Protein AF-A0A1H3WHQ5-F1 (afdb_monomer)

InterPro domains:
  IPR052557 Cytoskeleton-associated protease/Cytokinesis protein [PTHR46333] (1-56)

Secondary structure (DSSP, 8-state):
-B-HHHHHEEEETTEEEE---GGGBS--HHHHTTT---SSGGGG--SSPPPHHHHHTT-SS-S-TT----HHHHHHHHHHS-HHHHHHHHHHHHHHT---SHHHHHHHHHHHHHHHHHHHHHHHHHHHHHHHHHHHHHHHHHHHHHHHHTTS-S---HHHHHHHHHHHHHHHHHHHHHHTTS----HHHHHHHHHHHHHHHHHHHHHHHHHHHHHHHHTS-HHHHHHHHHS-----

Mean predicted aligned error: 6.71 Å

Organism: NCBI:txid150146

Solvent-accessible surface area (backbone atoms only — not comparable to full-atom values): 12990 Å² total; per-residue (Å²): 75,74,42,66,70,74,18,42,30,51,73,56,97,88,43,79,45,82,46,79,43,67,89,33,56,75,34,55,39,72,63,45,51,70,81,52,78,59,64,36,49,69,74,45,66,39,51,40,56,60,37,52,66,44,48,77,72,68,45,68,61,30,90,53,85,86,52,74,41,63,41,68,63,48,46,59,50,50,72,73,44,52,73,38,52,42,23,45,54,45,25,55,40,22,52,74,27,44,71,83,45,71,70,49,46,51,53,33,50,52,24,50,48,47,21,50,51,45,46,19,52,58,18,43,53,46,46,55,50,47,51,53,54,44,52,51,28,48,50,53,47,49,51,51,52,51,32,53,74,55,59,47,59,76,83,70,55,75,67,54,56,52,48,56,51,48,53,32,51,54,42,45,53,47,41,56,58,48,64,74,68,31,71,65,44,54,78,90,39,46,62,57,56,54,50,50,52,52,50,51,55,54,50,49,53,52,52,49,53,54,45,51,52,49,54,57,44,70,72,39,56,77,67,53,37,50,50,60,55,70,68,64,68,84,83,128

Structure (mmCIF, N/CA/C/O backbone):
data_AF-A0A1H3WHQ5-F1
#
_entry.id   AF-A0A1H3WHQ5-F1
#
loop_
_atom_site.group_PDB
_atom_site.id
_atom_site.type_symbol
_atom_site.label_atom_id
_atom_site.label_alt_id
_atom_site.label_comp_id
_atom_site.label_asym_id
_atom_site.label_entity_id
_atom_site.label_seq_id
_atom_site.pdbx_PDB_ins_code
_atom_site.Cartn_x
_atom_site.Cartn_y
_atom_site.Cartn_z
_atom_site.occupancy
_atom_site.B_iso_or_equiv
_atom_site.auth_seq_id
_atom_site.auth_comp_id
_atom_site.auth_asym_id
_atom_site.auth_atom_id
_atom_site.pdbx_PDB_model_num
ATOM 1 N N . MET A 1 1 ? 7.990 -4.392 -34.920 1.00 84.12 1 MET A N 1
ATOM 2 C CA . MET A 1 1 ? 8.339 -3.145 -34.211 1.00 84.12 1 MET A CA 1
ATOM 3 C C . MET A 1 1 ? 7.912 -1.921 -35.004 1.00 84.12 1 MET A C 1
ATOM 5 O O . MET A 1 1 ? 7.830 -2.013 -36.227 1.00 84.12 1 MET A O 1
ATOM 9 N N . PHE A 1 2 ? 7.654 -0.806 -34.317 1.00 85.44 2 PHE A N 1
ATOM 10 C CA . PHE A 1 2 ? 7.295 0.482 -34.916 1.00 85.44 2 PHE A CA 1
ATOM 11 C C . PHE A 1 2 ? 8.074 1.613 -34.235 1.00 85.44 2 PHE A C 1
ATOM 13 O O . PHE A 1 2 ? 8.048 1.683 -33.010 1.00 85.44 2 PHE A O 1
ATOM 20 N N . ASP A 1 3 ? 8.701 2.508 -35.003 1.00 82.25 3 ASP A N 1
ATOM 21 C CA . ASP A 1 3 ? 9.162 3.814 -34.499 1.00 82.25 3 ASP A CA 1
ATOM 22 C C . ASP A 1 3 ? 8.542 4.945 -35.340 1.00 82.25 3 ASP A C 1
ATOM 24 O O . ASP A 1 3 ? 9.034 5.273 -36.427 1.00 82.25 3 ASP A O 1
ATOM 28 N N . PRO A 1 4 ? 7.422 5.534 -34.882 1.00 81.12 4 PRO A N 1
ATOM 29 C CA . PRO A 1 4 ? 6.766 6.612 -35.611 1.00 81.12 4 PRO A CA 1
ATOM 30 C C . PRO A 1 4 ? 7.528 7.939 -35.513 1.00 81.12 4 PRO A C 1
ATOM 32 O O . PRO A 1 4 ? 7.329 8.801 -36.367 1.00 81.12 4 PRO A O 1
ATOM 35 N N . THR A 1 5 ? 8.407 8.120 -34.523 1.00 81.88 5 THR A N 1
ATOM 36 C CA . THR A 1 5 ? 9.177 9.359 -34.351 1.00 81.88 5 THR A CA 1
ATOM 37 C C . THR A 1 5 ? 10.152 9.506 -35.510 1.00 81.88 5 THR A C 1
ATOM 39 O O . THR A 1 5 ? 10.095 10.492 -36.246 1.00 81.88 5 THR A O 1
ATOM 42 N N . TRP A 1 6 ? 10.959 8.472 -35.751 1.00 80.62 6 TRP A N 1
ATOM 43 C CA . TRP A 1 6 ? 11.932 8.442 -36.845 1.00 80.62 6 TRP A CA 1
ATOM 44 C C . TRP A 1 6 ? 11.280 8.201 -38.213 1.00 80.62 6 TRP A C 1
ATOM 46 O O . TRP A 1 6 ? 11.836 8.571 -39.247 1.00 80.62 6 TRP A O 1
ATOM 56 N N . GLY A 1 7 ? 10.075 7.625 -38.235 1.00 84.81 7 GLY A N 1
ATOM 57 C CA . GLY A 1 7 ? 9.266 7.476 -39.444 1.00 84.81 7 GLY A CA 1
ATOM 58 C C . GLY A 1 7 ? 8.503 8.736 -39.872 1.00 84.81 7 GLY A C 1
ATOM 59 O O . GLY A 1 7 ? 7.941 8.742 -40.964 1.00 84.81 7 GLY A O 1
ATOM 60 N N . SER A 1 8 ? 8.446 9.796 -39.056 1.00 87.19 8 SER A N 1
ATOM 61 C CA . SER A 1 8 ? 7.616 10.988 -39.331 1.00 87.19 8 SER A CA 1
ATOM 62 C C . SER A 1 8 ? 8.356 12.149 -40.008 1.00 87.19 8 SER A C 1
ATOM 64 O O . SER A 1 8 ? 7.731 12.978 -40.684 1.00 87.19 8 SER A O 1
ATOM 66 N N . GLY A 1 9 ? 9.675 12.230 -39.841 1.00 87.25 9 GLY A N 1
ATOM 67 C CA . GLY A 1 9 ? 10.489 13.347 -40.305 1.00 87.25 9 GLY A CA 1
ATOM 68 C C . GLY A 1 9 ? 11.774 13.498 -39.499 1.00 87.25 9 GLY A C 1
ATOM 69 O O . GLY A 1 9 ? 12.241 12.554 -38.872 1.00 87.25 9 GLY A O 1
ATOM 70 N N . TYR A 1 10 ? 12.354 14.696 -39.521 1.00 87.75 10 TYR A N 1
ATOM 71 C CA . TYR A 1 10 ? 13.568 15.017 -38.769 1.00 87.75 10 TYR A CA 1
ATOM 72 C C . TYR A 1 10 ? 13.571 16.479 -38.323 1.00 87.75 10 TYR A C 1
ATOM 74 O O . TYR A 1 10 ? 12.887 17.327 -38.899 1.00 87.75 10 TYR A O 1
ATOM 82 N N . VAL A 1 11 ? 14.364 16.787 -37.297 1.00 87.75 11 VAL A N 1
ATOM 83 C CA . VAL A 1 11 ? 14.627 18.164 -36.866 1.00 87.75 11 VAL A CA 1
ATOM 84 C C . VAL A 1 11 ? 15.951 18.617 -37.462 1.00 87.75 11 VAL A C 1
ATOM 86 O O . VAL A 1 11 ? 16.973 17.955 -37.300 1.00 87.75 11 VAL A O 1
ATOM 89 N N . ASN A 1 12 ? 15.942 19.762 -38.136 1.00 89.12 12 ASN A N 1
ATOM 90 C CA . ASN A 1 12 ? 17.146 20.413 -38.636 1.00 89.12 12 ASN A CA 1
ATOM 91 C C . ASN A 1 12 ? 17.169 21.856 -38.133 1.00 89.12 12 ASN A C 1
ATOM 93 O O . ASN A 1 12 ? 16.219 22.602 -38.359 1.00 89.12 12 ASN A O 1
ATOM 97 N N . LYS A 1 13 ? 18.237 22.242 -37.422 1.00 92.00 13 LYS A N 1
ATOM 98 C CA . LYS A 1 13 ? 18.387 23.580 -36.813 1.00 92.00 13 LYS A CA 1
ATOM 99 C C . LYS A 1 13 ? 17.168 24.017 -35.978 1.00 92.00 13 LYS A C 1
ATOM 101 O O . LYS A 1 13 ? 16.730 25.158 -36.057 1.00 92.00 13 LYS A O 1
ATOM 106 N N . GLY A 1 14 ? 16.599 23.091 -35.204 1.00 92.19 14 GLY A N 1
ATOM 107 C CA . GLY A 1 14 ? 15.441 23.351 -34.338 1.00 92.19 14 GLY A CA 1
ATOM 108 C C . GLY A 1 14 ? 14.084 23.401 -35.051 1.00 92.19 14 GLY A C 1
ATOM 109 O O . GLY A 1 14 ? 13.066 23.521 -34.380 1.00 92.19 14 GLY A O 1
ATOM 110 N N . VAL A 1 15 ? 14.039 23.260 -36.381 1.00 93.50 15 VAL A N 1
ATOM 111 C CA . VAL A 1 15 ? 12.788 23.219 -37.151 1.00 93.50 15 VAL A CA 1
ATOM 112 C C . VAL A 1 15 ? 12.485 21.783 -37.565 1.00 93.50 15 VAL A C 1
ATOM 114 O O . VAL A 1 15 ? 13.310 21.110 -38.189 1.00 93.50 15 VAL A O 1
ATOM 117 N N . PHE A 1 16 ? 11.288 21.306 -37.225 1.00 93.06 16 PHE A N 1
ATOM 118 C CA . PHE A 1 16 ? 10.808 20.004 -37.673 1.00 93.06 16 PHE A CA 1
ATOM 119 C C . PHE A 1 16 ? 10.407 20.052 -39.151 1.00 93.06 16 PHE A C 1
ATOM 121 O O . PHE A 1 16 ? 9.597 20.881 -39.561 1.00 93.06 16 PHE A O 1
ATOM 128 N N . THR A 1 17 ? 10.951 19.132 -39.944 1.00 92.75 17 THR A N 1
ATOM 129 C CA . THR A 1 17 ? 10.557 18.902 -41.336 1.00 92.75 17 THR A CA 1
ATOM 130 C C . THR A 1 17 ? 9.875 17.545 -41.439 1.00 92.75 17 THR A C 1
ATOM 132 O O . THR A 1 17 ? 10.497 16.505 -41.208 1.00 92.75 17 THR A O 1
ATOM 135 N N . LYS A 1 18 ? 8.594 17.548 -41.822 1.00 91.81 18 LYS A N 1
ATOM 136 C CA . LYS A 1 18 ? 7.827 16.320 -42.047 1.00 91.81 18 LYS A CA 1
ATOM 137 C C . LYS A 1 18 ? 8.358 15.589 -43.281 1.00 91.81 18 LYS A C 1
ATOM 139 O O . LYS A 1 18 ? 8.363 16.142 -44.378 1.00 91.81 18 LYS A O 1
ATOM 144 N N . ARG A 1 19 ? 8.744 14.326 -43.115 1.00 89.69 19 ARG A N 1
ATOM 145 C CA . ARG A 1 19 ? 9.143 13.427 -44.204 1.00 89.69 19 ARG A CA 1
ATOM 146 C C . ARG A 1 19 ? 8.859 11.995 -43.779 1.00 89.69 19 ARG A C 1
ATOM 148 O O . ARG A 1 19 ? 9.647 11.397 -43.056 1.00 89.69 19 ARG A O 1
ATOM 155 N N . ILE A 1 20 ? 7.722 11.468 -44.223 1.00 89.00 20 ILE A N 1
ATOM 156 C CA . ILE A 1 20 ? 7.292 10.129 -43.825 1.00 89.00 20 ILE A CA 1
ATOM 157 C C . ILE A 1 20 ? 8.211 9.081 -44.457 1.00 89.00 20 ILE A C 1
ATOM 159 O O . ILE A 1 20 ? 8.488 9.133 -45.657 1.00 89.00 20 ILE A O 1
ATOM 163 N N . ASN A 1 21 ? 8.659 8.130 -43.644 1.00 85.44 21 ASN A N 1
ATOM 164 C CA . ASN A 1 21 ? 9.465 6.995 -44.054 1.00 85.44 21 ASN A CA 1
ATOM 165 C C . ASN A 1 21 ? 8.997 5.719 -43.336 1.00 85.44 21 ASN A C 1
ATOM 167 O O . ASN A 1 21 ? 8.855 5.692 -42.117 1.00 85.44 21 ASN A O 1
ATOM 171 N N . ASN A 1 22 ? 8.824 4.638 -44.096 1.00 89.31 22 ASN A N 1
ATOM 172 C CA . ASN A 1 22 ? 8.393 3.342 -43.578 1.00 89.31 22 ASN A CA 1
ATOM 173 C C . ASN A 1 22 ? 9.554 2.439 -43.132 1.00 89.31 22 ASN A C 1
ATOM 175 O O . ASN A 1 22 ? 9.301 1.307 -42.731 1.00 89.31 22 ASN A O 1
ATOM 179 N N . SER A 1 23 ? 10.809 2.911 -43.154 1.00 88.00 23 SER A N 1
ATOM 180 C CA . SER A 1 23 ? 11.974 2.124 -42.708 1.00 88.00 23 SER A CA 1
ATOM 181 C C . SER A 1 23 ? 11.859 1.573 -41.284 1.00 88.00 23 SER A C 1
ATOM 183 O O . SER A 1 23 ? 12.558 0.618 -40.970 1.00 88.00 23 SER A O 1
ATOM 185 N N . TYR A 1 24 ? 10.987 2.139 -40.444 1.00 88.00 24 TYR A N 1
ATOM 186 C CA . TYR A 1 24 ? 10.756 1.704 -39.063 1.00 88.00 24 TYR A CA 1
ATOM 187 C C . TYR A 1 24 ? 9.359 1.107 -38.835 1.00 88.00 24 TYR A C 1
ATOM 189 O O . TYR A 1 24 ? 8.938 0.951 -37.693 1.00 88.00 24 TYR A O 1
ATOM 197 N N . PHE A 1 25 ? 8.621 0.766 -39.897 1.00 90.25 25 PHE A N 1
ATOM 198 C CA . PHE A 1 25 ? 7.281 0.180 -39.818 1.00 90.25 25 PHE A CA 1
ATOM 199 C C . PHE A 1 25 ? 7.332 -1.348 -39.960 1.00 90.25 25 PHE A C 1
ATOM 201 O O . PHE A 1 25 ? 7.826 -1.864 -40.957 1.00 90.25 25 PHE A O 1
ATOM 208 N N . LYS A 1 26 ? 6.792 -2.083 -38.976 1.00 90.81 26 LYS A N 1
ATOM 209 C CA . LYS A 1 26 ? 6.788 -3.563 -38.931 1.00 90.81 26 LYS A CA 1
ATOM 210 C C . LYS A 1 26 ? 8.177 -4.207 -39.081 1.00 90.81 26 LYS A C 1
ATOM 212 O O . LYS A 1 26 ? 8.296 -5.327 -39.568 1.00 90.81 26 LYS A O 1
ATOM 217 N N . VAL A 1 27 ? 9.223 -3.538 -38.603 1.00 91.19 27 VAL A N 1
ATOM 218 C CA . VAL A 1 27 ? 10.593 -4.075 -38.638 1.00 91.19 27 VAL A CA 1
ATOM 219 C C . VAL A 1 27 ? 10.729 -5.233 -37.651 1.00 91.19 27 VAL A C 1
ATOM 221 O O . VAL A 1 27 ? 10.126 -5.207 -36.568 1.00 91.19 27 VAL A O 1
ATOM 224 N N . GLN A 1 28 ? 11.514 -6.248 -38.017 1.00 92.44 28 GLN A N 1
ATOM 225 C CA . GLN A 1 28 ? 11.842 -7.353 -37.118 1.00 92.44 28 GLN A CA 1
ATOM 226 C C . GLN A 1 28 ? 12.651 -6.838 -35.914 1.00 92.44 28 GLN A C 1
ATOM 228 O O . GLN A 1 28 ? 13.571 -6.041 -36.112 1.00 92.44 28 GLN A O 1
ATOM 233 N N . PRO A 1 29 ? 12.379 -7.301 -34.680 1.00 92.19 29 PRO A N 1
ATOM 234 C CA . PRO A 1 29 ? 13.108 -6.848 -33.494 1.00 92.19 29 PRO A CA 1
ATOM 235 C C . PRO A 1 29 ? 14.635 -6.955 -33.622 1.00 92.19 29 PRO A C 1
ATOM 237 O O . PRO A 1 29 ? 15.348 -5.989 -33.362 1.00 92.19 29 PRO A O 1
ATOM 240 N N . ALA A 1 30 ? 15.129 -8.078 -34.154 1.00 90.38 30 ALA A N 1
ATOM 241 C CA . ALA A 1 30 ? 16.558 -8.327 -34.367 1.00 90.38 30 ALA A CA 1
ATOM 242 C C . ALA A 1 30 ? 17.228 -7.364 -35.366 1.00 90.38 30 ALA A C 1
ATOM 244 O O . ALA A 1 30 ? 18.440 -7.179 -35.328 1.00 90.38 30 ALA A O 1
ATOM 245 N N . GLN A 1 31 ? 16.459 -6.746 -36.266 1.00 91.00 31 GLN A N 1
ATOM 246 C CA . GLN A 1 31 ? 16.969 -5.714 -37.171 1.00 91.00 31 GLN A CA 1
ATOM 247 C C . GLN A 1 31 ? 16.910 -4.337 -36.512 1.00 91.00 31 GLN A C 1
ATOM 249 O O . GLN A 1 31 ? 17.851 -3.554 -36.624 1.00 91.00 31 GLN A O 1
ATOM 254 N N . LEU A 1 32 ? 15.820 -4.037 -35.802 1.00 91.19 32 LEU A N 1
ATOM 255 C CA . LEU A 1 32 ? 15.621 -2.717 -35.214 1.00 91.19 32 LEU A CA 1
ATOM 256 C C . LEU A 1 32 ? 16.594 -2.438 -34.058 1.00 91.19 32 LEU A C 1
ATOM 258 O O . LEU A 1 32 ? 17.094 -1.318 -33.941 1.00 91.19 32 LEU A O 1
ATOM 262 N N . ILE A 1 33 ? 16.938 -3.467 -33.277 1.00 91.62 33 ILE A N 1
ATOM 263 C CA . ILE A 1 33 ? 17.871 -3.367 -32.145 1.00 91.62 33 ILE A CA 1
ATOM 264 C C . ILE A 1 33 ? 19.275 -2.895 -32.549 1.00 91.62 33 ILE A C 1
ATOM 266 O O . ILE A 1 33 ? 20.037 -2.456 -31.704 1.00 91.62 33 ILE A O 1
ATOM 270 N N . THR A 1 34 ? 19.624 -2.943 -33.838 1.00 90.62 34 THR A N 1
ATOM 271 C CA . THR A 1 34 ? 20.913 -2.445 -34.351 1.00 90.62 34 THR A CA 1
ATOM 272 C C . THR A 1 34 ? 21.046 -0.923 -34.296 1.00 90.62 34 THR A C 1
ATOM 274 O O . THR A 1 34 ? 22.146 -0.392 -34.412 1.00 90.62 34 THR A O 1
ATOM 277 N N . SER A 1 35 ? 19.928 -0.211 -34.146 1.00 89.19 35 SER A N 1
ATOM 278 C CA . SER A 1 35 ? 19.884 1.256 -34.153 1.00 89.19 35 SER A CA 1
ATOM 279 C C . SER A 1 35 ? 18.994 1.846 -33.062 1.00 89.19 35 SER A C 1
ATOM 281 O O . SER A 1 35 ? 19.204 2.993 -32.678 1.00 89.19 35 SER A O 1
ATOM 283 N N . HIS A 1 36 ? 18.027 1.083 -32.545 1.00 90.44 36 HIS A N 1
ATOM 284 C CA . HIS A 1 36 ? 17.084 1.542 -31.528 1.00 90.44 36 HIS A CA 1
ATOM 285 C C . HIS A 1 36 ? 17.163 0.626 -30.311 1.00 90.44 36 HIS A C 1
ATOM 287 O O . HIS A 1 36 ? 16.663 -0.497 -30.339 1.00 90.44 36 HIS A O 1
ATOM 293 N N . MET A 1 37 ? 17.781 1.128 -29.244 1.00 91.69 37 MET A N 1
ATOM 294 C CA . MET A 1 37 ? 17.941 0.412 -27.983 1.00 91.69 37 MET A CA 1
ATOM 295 C C . MET A 1 37 ? 16.895 0.880 -26.961 1.00 91.69 37 MET A C 1
ATOM 297 O O . MET A 1 37 ? 16.973 2.019 -26.492 1.00 91.69 37 MET A O 1
ATOM 301 N N . PRO A 1 38 ? 15.927 0.030 -26.577 1.00 93.44 38 PRO A N 1
ATOM 302 C CA . PRO A 1 38 ? 15.048 0.300 -25.448 1.00 93.44 38 PRO A CA 1
ATOM 303 C C . PRO A 1 38 ? 15.826 0.339 -24.128 1.00 93.44 38 PRO A C 1
ATOM 305 O O . PRO A 1 38 ? 16.759 -0.436 -23.915 1.00 93.44 38 PRO A O 1
ATOM 308 N N . PHE A 1 39 ? 15.397 1.199 -23.202 1.00 95.19 39 PHE A N 1
ATOM 309 C CA . PHE A 1 39 ? 15.981 1.259 -21.857 1.00 95.19 39 PHE A CA 1
ATOM 310 C C . PHE A 1 39 ? 15.728 -0.023 -21.051 1.00 95.19 39 PHE A C 1
ATOM 312 O O . PHE A 1 39 ? 16.624 -0.519 -20.372 1.00 95.19 39 PHE A O 1
ATOM 319 N N . ASP A 1 40 ? 14.506 -0.550 -21.133 1.00 95.62 40 ASP A N 1
ATOM 320 C CA . ASP A 1 40 ? 14.072 -1.795 -20.497 1.00 95.62 40 ASP A CA 1
ATOM 321 C C . ASP A 1 40 ? 14.140 -2.924 -21.532 1.00 95.62 40 ASP A C 1
ATOM 323 O O . ASP A 1 40 ? 13.494 -2.850 -22.582 1.00 95.62 40 ASP A O 1
ATOM 327 N N . TYR A 1 41 ? 14.933 -3.960 -21.245 1.00 94.44 41 TYR A N 1
ATOM 328 C CA . TYR A 1 41 ? 15.204 -5.032 -22.198 1.00 94.44 41 TYR A CA 1
ATOM 329 C C . TYR A 1 41 ? 13.970 -5.881 -22.543 1.00 94.44 41 TYR A C 1
ATOM 331 O O . TYR A 1 41 ? 13.988 -6.557 -23.570 1.00 94.44 41 TYR A O 1
ATOM 339 N N . LEU A 1 42 ? 12.889 -5.820 -21.747 1.00 95.88 42 LEU A N 1
ATOM 340 C CA . LEU A 1 42 ? 11.609 -6.462 -22.079 1.00 95.88 42 LEU A CA 1
ATOM 341 C C . LEU A 1 42 ? 11.115 -6.027 -23.467 1.00 95.88 42 LEU A C 1
ATOM 343 O O . LEU A 1 42 ? 10.664 -6.843 -24.267 1.00 95.88 42 LEU A O 1
ATOM 347 N N . TRP A 1 43 ? 11.295 -4.744 -23.788 1.00 95.50 43 TRP A N 1
ATOM 348 C CA . TRP A 1 43 ? 10.815 -4.130 -25.027 1.00 95.50 43 TRP A CA 1
ATOM 349 C C . TRP A 1 43 ? 11.781 -4.269 -26.204 1.00 95.50 43 TRP A C 1
ATOM 351 O O . TRP A 1 43 ? 11.568 -3.661 -27.253 1.00 95.50 43 TRP A O 1
ATOM 361 N N . GLN A 1 44 ? 12.843 -5.066 -26.058 1.00 93.81 44 GLN A N 1
ATOM 362 C CA . GLN A 1 44 ? 13.656 -5.481 -27.200 1.00 93.81 44 GLN A CA 1
ATOM 363 C C . GLN A 1 44 ? 12.937 -6.534 -28.043 1.00 93.81 44 GLN A C 1
ATOM 365 O O . GLN A 1 44 ? 13.220 -6.622 -29.232 1.00 93.81 44 GLN A O 1
ATOM 370 N N . PHE A 1 45 ? 12.019 -7.310 -27.448 1.00 94.00 45 PHE A N 1
ATOM 371 C CA . PHE A 1 45 ? 11.346 -8.453 -28.085 1.00 94.00 45 PHE A CA 1
ATOM 372 C C . PHE A 1 45 ? 12.341 -9.460 -28.685 1.00 94.00 45 PHE A C 1
ATOM 374 O O . PHE A 1 45 ? 12.189 -9.936 -29.812 1.00 94.00 45 PHE A O 1
ATOM 381 N N . LEU A 1 46 ? 13.411 -9.731 -27.935 1.00 92.06 46 LEU A N 1
ATOM 382 C CA . LEU A 1 46 ? 14.450 -10.694 -28.280 1.00 92.06 46 LEU A CA 1
ATOM 383 C C . LEU A 1 46 ? 14.491 -11.787 -27.225 1.00 92.06 46 LEU A C 1
ATOM 385 O O . LEU A 1 46 ? 14.508 -11.494 -26.032 1.00 92.06 46 LEU A O 1
ATOM 389 N N . ASN A 1 47 ? 14.614 -13.039 -27.663 1.00 92.38 47 ASN A N 1
ATOM 390 C CA . ASN A 1 47 ? 14.833 -14.150 -26.739 1.00 92.38 47 ASN A CA 1
ATOM 391 C C . ASN A 1 47 ? 16.253 -14.203 -26.167 1.00 92.38 47 ASN A C 1
ATOM 393 O O . ASN A 1 47 ? 16.516 -14.942 -25.227 1.00 92.38 47 ASN A O 1
ATOM 397 N N . SER A 1 48 ? 17.169 -13.407 -26.713 1.00 91.44 48 SER A N 1
ATOM 398 C CA . SER A 1 48 ? 18.501 -13.179 -26.153 1.00 91.44 48 SER A CA 1
ATOM 399 C C . SER A 1 48 ? 18.781 -11.676 -26.185 1.00 91.44 48 SER A C 1
ATOM 401 O O . SER A 1 48 ? 19.408 -11.196 -27.137 1.00 91.44 48 SER A O 1
ATOM 403 N N . PRO A 1 49 ? 18.248 -10.919 -25.205 1.00 92.38 49 PRO A N 1
ATOM 404 C CA . PRO A 1 49 ? 18.427 -9.477 -25.136 1.00 92.38 49 PRO A CA 1
ATOM 405 C C . PRO A 1 49 ? 19.906 -9.103 -25.049 1.00 92.38 49 PRO A C 1
ATOM 407 O O . PRO A 1 49 ? 20.699 -9.813 -24.427 1.00 92.38 49 PRO A O 1
ATOM 410 N N . ILE A 1 50 ? 20.266 -7.976 -25.656 1.00 92.00 50 ILE A N 1
ATOM 411 C CA . ILE A 1 50 ? 21.590 -7.370 -25.489 1.00 92.00 50 ILE A CA 1
ATOM 412 C C . ILE A 1 50 ? 21.537 -6.342 -24.365 1.00 92.00 50 ILE A C 1
ATOM 414 O O . ILE A 1 50 ? 20.496 -5.726 -24.138 1.00 92.00 50 ILE A O 1
ATOM 418 N N . ASN A 1 51 ? 22.656 -6.128 -23.684 1.00 92.81 51 ASN A N 1
ATOM 419 C CA . ASN A 1 51 ? 22.794 -5.042 -22.723 1.00 92.81 51 ASN A CA 1
ATOM 420 C C . ASN A 1 51 ? 23.316 -3.747 -23.367 1.00 92.81 51 ASN A C 1
ATOM 422 O O . ASN A 1 51 ? 23.793 -3.735 -24.504 1.00 92.81 51 ASN A O 1
ATOM 426 N N . SER A 1 52 ? 23.267 -2.640 -22.626 1.00 92.19 52 SER A N 1
ATOM 427 C CA . SER A 1 52 ? 23.691 -1.325 -23.117 1.00 92.19 52 SER A CA 1
ATOM 428 C C . SER A 1 52 ? 25.141 -1.304 -23.601 1.00 92.19 52 SER A C 1
ATOM 430 O O . SER A 1 52 ? 25.445 -0.653 -24.595 1.00 92.19 52 SER A O 1
ATOM 432 N N . LYS A 1 53 ? 26.051 -2.019 -22.927 1.00 91.69 53 LYS A N 1
ATOM 433 C CA . LYS A 1 53 ? 27.458 -2.104 -23.343 1.00 91.69 53 LYS A CA 1
ATOM 434 C C . LYS A 1 53 ? 27.587 -2.863 -24.665 1.00 91.69 53 LYS A C 1
ATOM 436 O O . LYS A 1 53 ? 28.261 -2.386 -25.568 1.00 91.69 53 LYS A O 1
ATOM 441 N N . GLU A 1 54 ? 26.919 -4.006 -24.789 1.00 92.12 54 GLU A N 1
ATOM 442 C CA . GLU A 1 54 ? 26.915 -4.810 -26.015 1.00 92.12 54 GLU A CA 1
ATOM 443 C C . GLU A 1 54 ? 26.355 -4.032 -27.210 1.00 92.12 54 GLU A C 1
ATOM 445 O O . GLU A 1 54 ? 26.914 -4.108 -28.303 1.00 92.12 54 GLU A O 1
ATOM 450 N N . PHE A 1 55 ? 25.307 -3.235 -26.992 1.00 93.12 55 PHE A N 1
ATOM 451 C CA . PHE A 1 55 ? 24.760 -2.344 -28.013 1.00 93.12 55 PHE A CA 1
ATOM 452 C C . PHE A 1 55 ? 25.797 -1.318 -28.498 1.00 93.12 55 PHE A C 1
ATOM 454 O O . PHE A 1 55 ? 25.993 -1.170 -29.703 1.00 93.12 55 PHE A O 1
ATOM 461 N N . PHE A 1 56 ? 26.523 -0.655 -27.588 1.00 90.31 56 PHE A N 1
ATOM 462 C CA . PHE A 1 56 ? 27.586 0.292 -27.966 1.00 90.31 56 PHE A CA 1
ATOM 463 C C . PHE A 1 56 ? 28.790 -0.376 -28.645 1.00 90.31 56 PHE A C 1
ATOM 465 O O . PHE A 1 56 ? 29.476 0.263 -29.438 1.00 90.31 56 PHE A O 1
ATOM 472 N N . GLU A 1 57 ? 29.027 -1.659 -28.378 1.00 91.12 57 GLU A N 1
ATOM 473 C CA . GLU A 1 57 ? 30.017 -2.482 -29.086 1.00 91.12 57 GLU A CA 1
ATOM 474 C C . GLU A 1 57 ? 29.530 -2.942 -30.477 1.00 91.12 57 GLU A C 1
ATOM 476 O O . GLU A 1 57 ? 30.264 -3.630 -31.185 1.00 91.12 57 GLU A O 1
ATOM 481 N N . GLY A 1 58 ? 28.306 -2.585 -30.885 1.00 88.75 58 GLY A N 1
ATOM 482 C CA . GLY A 1 58 ? 27.725 -2.958 -32.177 1.00 88.75 58 GLY A CA 1
ATOM 483 C C . GLY A 1 58 ? 27.233 -4.405 -32.246 1.00 88.75 58 GLY A C 1
ATOM 484 O O . GLY A 1 58 ? 27.030 -4.938 -33.339 1.00 88.75 58 GLY A O 1
ATOM 485 N N . LYS A 1 59 ? 27.046 -5.073 -31.100 1.00 86.31 59 LYS A N 1
ATOM 486 C CA . LYS A 1 59 ? 26.522 -6.442 -31.066 1.00 86.31 59 LYS A CA 1
ATOM 487 C C . LYS A 1 59 ? 25.027 -6.441 -31.353 1.00 86.31 59 LYS A C 1
ATOM 489 O O . LYS A 1 59 ? 24.273 -5.625 -30.835 1.00 86.31 59 LYS A O 1
ATOM 494 N N . THR A 1 60 ? 24.593 -7.411 -32.150 1.00 75.38 60 THR A N 1
ATOM 495 C CA . THR A 1 60 ? 23.188 -7.553 -32.572 1.00 75.38 60 THR A CA 1
ATOM 496 C C . THR A 1 60 ? 22.501 -8.778 -31.969 1.00 75.38 60 THR A C 1
ATOM 498 O O . THR A 1 60 ? 21.317 -9.011 -32.203 1.00 75.38 60 THR A O 1
ATOM 501 N N . LYS A 1 61 ? 23.242 -9.572 -31.189 1.00 76.88 61 LYS A N 1
ATOM 502 C CA . LYS A 1 61 ? 22.767 -10.747 -30.453 1.00 76.88 61 LYS A CA 1
ATOM 503 C C . LYS A 1 61 ? 23.439 -10.775 -29.084 1.00 76.88 61 LYS A C 1
ATOM 505 O O . LYS A 1 61 ? 24.637 -10.493 -29.005 1.00 76.88 61 LYS A O 1
ATOM 510 N N . GLY A 1 62 ? 22.679 -11.111 -28.040 1.00 72.94 62 GLY A N 1
ATOM 511 C CA . GLY A 1 62 ? 23.216 -11.277 -26.688 1.00 72.94 62 GLY A CA 1
ATOM 512 C C . GLY A 1 62 ? 24.361 -12.285 -26.692 1.00 72.94 62 GLY A C 1
ATOM 513 O O . GLY A 1 62 ? 24.254 -13.340 -27.319 1.00 72.94 62 GLY A O 1
ATOM 514 N N . SER A 1 63 ? 25.471 -11.958 -26.028 1.00 67.38 63 SER A N 1
ATOM 515 C CA . SER A 1 63 ? 26.646 -12.843 -25.990 1.00 67.38 63 SER A CA 1
ATOM 516 C C . SER A 1 63 ? 26.440 -14.100 -25.138 1.00 67.38 63 SER A C 1
ATOM 518 O O . SER A 1 63 ? 27.222 -15.044 -25.233 1.00 67.38 63 SER A O 1
ATOM 520 N N . ASP A 1 64 ? 25.375 -14.135 -24.336 1.00 68.38 64 ASP A N 1
ATOM 521 C CA . ASP A 1 64 ? 25.064 -15.227 -23.426 1.00 68.38 64 ASP A CA 1
ATOM 522 C C . ASP A 1 64 ? 23.931 -16.107 -23.973 1.00 68.38 64 ASP A C 1
ATOM 524 O O . ASP A 1 64 ? 22.754 -15.915 -23.666 1.00 68.38 64 ASP A O 1
ATOM 528 N N . ALA A 1 65 ? 24.302 -17.105 -24.779 1.00 55.81 65 ALA A N 1
ATOM 529 C CA . ALA A 1 65 ? 23.369 -18.088 -25.334 1.00 55.81 65 ALA A CA 1
ATOM 530 C C . ALA A 1 65 ? 22.632 -18.920 -24.260 1.00 55.81 65 ALA A C 1
ATOM 532 O O . ALA A 1 65 ? 21.665 -19.603 -24.587 1.00 55.81 65 ALA A O 1
ATOM 533 N N . SER A 1 66 ? 23.063 -18.868 -22.990 1.00 57.16 66 SER A N 1
ATOM 534 C CA . SER A 1 66 ? 22.409 -19.565 -21.873 1.00 57.16 66 SER A CA 1
ATOM 535 C C . SER A 1 66 ? 21.246 -18.778 -21.251 1.00 57.16 66 SER A C 1
ATOM 537 O O . SER A 1 66 ? 20.433 -19.352 -20.527 1.00 57.16 66 SER A O 1
ATOM 539 N N . LYS A 1 67 ? 21.112 -17.482 -21.565 1.00 71.44 67 LYS A N 1
ATOM 540 C CA . LYS A 1 67 ? 20.024 -16.619 -21.084 1.00 71.44 67 LYS A CA 1
ATOM 541 C C . LYS A 1 67 ? 18.908 -16.522 -22.116 1.00 71.44 67 LYS A C 1
ATOM 543 O O . LYS A 1 67 ? 18.742 -15.500 -22.780 1.00 71.44 67 LYS A O 1
ATOM 548 N N . TYR A 1 68 ? 18.134 -17.596 -22.242 1.00 85.75 68 TYR A N 1
ATOM 549 C CA . TYR A 1 68 ? 16.855 -17.527 -22.944 1.00 85.75 68 TYR A CA 1
ATOM 550 C C . TYR A 1 68 ? 15.876 -16.652 -22.148 1.00 85.75 68 TYR A C 1
ATOM 552 O O . TYR A 1 68 ? 15.628 -16.899 -20.967 1.00 85.75 68 TYR A O 1
ATOM 560 N N . PHE A 1 69 ? 15.328 -15.630 -22.797 1.00 91.44 69 PHE A N 1
ATOM 561 C CA . PHE A 1 69 ? 14.339 -14.714 -22.247 1.00 91.44 69 PHE A CA 1
ATOM 562 C C . PHE A 1 69 ? 13.011 -14.894 -22.984 1.00 91.44 69 PHE A C 1
ATOM 564 O O . PHE A 1 69 ? 12.882 -14.582 -24.168 1.00 91.44 69 PHE A O 1
ATOM 571 N N . ASP A 1 70 ? 12.008 -15.417 -22.292 1.00 94.94 70 ASP A N 1
ATOM 572 C CA . ASP A 1 70 ? 10.662 -15.552 -22.843 1.00 94.94 70 ASP A CA 1
ATOM 573 C C . ASP A 1 70 ? 9.923 -14.214 -22.728 1.00 94.94 70 ASP A C 1
ATOM 575 O O . ASP A 1 70 ? 9.189 -13.965 -21.772 1.00 94.94 70 ASP A O 1
ATOM 579 N N . PHE A 1 71 ? 10.191 -13.303 -23.666 1.00 94.50 71 PHE A N 1
ATOM 580 C CA . PHE A 1 71 ? 9.628 -11.956 -23.603 1.00 94.50 71 PHE A CA 1
ATOM 581 C C . PHE A 1 71 ? 8.097 -11.956 -23.717 1.00 94.50 71 PHE A C 1
ATOM 583 O O . PHE A 1 71 ? 7.473 -11.054 -23.176 1.00 94.50 71 PHE A O 1
ATOM 590 N N . GLU A 1 72 ? 7.486 -12.940 -24.385 1.00 96.12 72 GLU A N 1
ATOM 591 C CA . GLU A 1 72 ? 6.026 -13.031 -24.519 1.00 96.12 72 GLU A CA 1
ATOM 592 C C . GLU A 1 72 ? 5.393 -13.322 -23.159 1.00 96.12 72 GLU A C 1
ATOM 594 O O . GLU A 1 72 ? 4.551 -12.556 -22.687 1.00 96.12 72 GLU A O 1
ATOM 599 N N . LYS A 1 73 ? 5.895 -14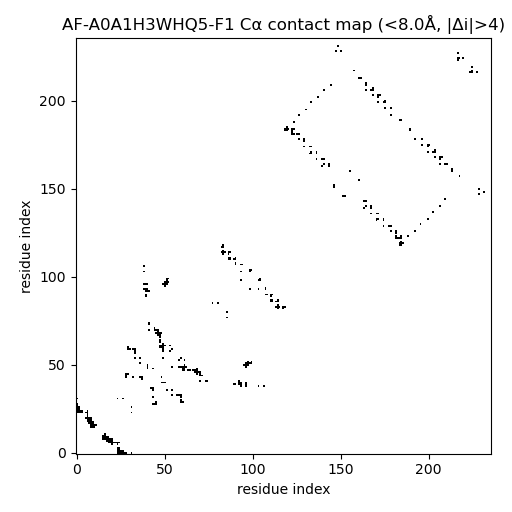.348 -22.464 1.00 96.94 73 LYS A N 1
ATOM 600 C CA . LYS A 1 73 ? 5.453 -14.677 -21.106 1.00 96.94 73 LYS A CA 1
ATOM 601 C C . LYS A 1 73 ? 5.726 -13.549 -20.110 1.00 96.94 73 LYS A C 1
ATOM 603 O O . LYS A 1 73 ? 4.927 -13.296 -19.209 1.00 96.94 73 LYS A O 1
ATOM 608 N N . GLU A 1 74 ? 6.856 -12.863 -20.24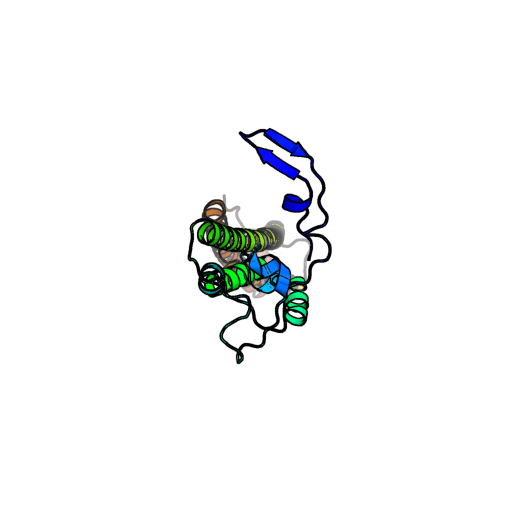8 1.00 96.25 74 GLU A N 1
ATOM 609 C CA . GLU A 1 74 ? 7.186 -11.735 -19.376 1.00 96.25 74 GLU A CA 1
ATOM 610 C C . GLU A 1 74 ? 6.307 -10.507 -19.646 1.00 96.25 74 GLU A C 1
ATOM 612 O O . GLU A 1 74 ? 6.019 -9.771 -18.704 1.00 96.25 74 GLU A O 1
ATOM 617 N N . ILE A 1 75 ? 5.822 -10.301 -20.878 1.00 97.38 75 ILE A N 1
ATOM 618 C CA . ILE A 1 75 ? 4.810 -9.277 -21.186 1.00 97.38 75 ILE A CA 1
ATOM 619 C C . ILE A 1 75 ? 3.471 -9.647 -20.548 1.00 97.38 75 ILE A C 1
ATOM 621 O O . ILE A 1 75 ? 2.889 -8.811 -19.863 1.00 97.38 75 ILE A O 1
ATOM 625 N N . GLU A 1 76 ? 3.015 -10.897 -20.683 1.00 97.62 76 GLU A N 1
ATOM 626 C CA . GLU A 1 76 ? 1.775 -11.358 -20.036 1.00 97.62 76 GLU A CA 1
ATOM 627 C C . GLU A 1 76 ? 1.827 -11.156 -18.518 1.00 97.62 76 GLU A C 1
ATOM 629 O O . GLU A 1 76 ? 0.891 -10.633 -17.904 1.00 97.62 76 GLU A O 1
ATOM 634 N N . LYS A 1 77 ? 2.963 -11.512 -17.906 1.00 97.62 77 LYS A N 1
ATOM 635 C CA . LYS A 1 77 ? 3.217 -11.239 -16.494 1.00 97.62 77 LYS A CA 1
ATOM 636 C C . LYS A 1 77 ? 3.167 -9.737 -16.225 1.00 97.62 77 LYS A C 1
ATOM 638 O O . LYS A 1 77 ? 2.425 -9.324 -15.337 1.00 97.62 77 LYS A O 1
ATOM 643 N N . TYR A 1 78 ? 3.924 -8.932 -16.969 1.00 97.50 78 TYR A N 1
ATOM 644 C CA . TYR A 1 78 ? 4.004 -7.483 -16.786 1.00 97.50 78 TYR A CA 1
ATOM 645 C C . TYR A 1 78 ? 2.631 -6.806 -16.854 1.00 97.50 78 TYR A C 1
ATOM 647 O O . TYR A 1 78 ? 2.333 -5.949 -16.025 1.00 97.50 78 TYR A O 1
ATOM 655 N N . ASP A 1 79 ? 1.772 -7.218 -17.782 1.00 96.94 79 ASP A N 1
ATOM 656 C CA . ASP A 1 79 ? 0.441 -6.641 -17.964 1.00 96.94 79 ASP A CA 1
ATOM 657 C C . ASP A 1 79 ? -0.506 -6.962 -16.799 1.00 96.94 79 ASP A C 1
ATOM 659 O O . ASP A 1 79 ? -1.380 -6.153 -16.479 1.00 96.94 79 ASP A O 1
ATOM 663 N N . SER A 1 80 ? -0.289 -8.086 -16.108 1.00 97.31 80 SER A N 1
ATOM 664 C CA . SER A 1 80 ? -1.044 -8.472 -14.906 1.00 97.31 80 SER A CA 1
ATOM 665 C C . SER A 1 80 ? -0.610 -7.748 -13.622 1.00 97.31 80 SER A C 1
ATOM 667 O O . SER A 1 80 ? -1.319 -7.794 -12.614 1.00 97.31 80 SER A O 1
ATOM 669 N N . LEU A 1 81 ? 0.556 -7.093 -13.633 1.00 97.31 81 LEU A N 1
ATOM 670 C CA . LEU A 1 81 ? 1.125 -6.444 -12.454 1.00 97.31 81 LEU A CA 1
ATOM 671 C C . LEU A 1 81 ? 0.398 -5.147 -12.091 1.00 97.31 81 LEU A C 1
ATOM 673 O O . LEU A 1 81 ? -0.131 -4.429 -12.941 1.00 97.31 81 LEU A O 1
ATOM 677 N N . SER A 1 82 ? 0.458 -4.793 -10.806 1.00 96.88 82 SER A N 1
ATOM 678 C CA . SER A 1 82 ? 0.065 -3.455 -10.365 1.00 96.88 82 SER A CA 1
ATOM 679 C C . SER A 1 82 ? 1.042 -2.397 -10.893 1.00 96.88 82 SER A C 1
ATOM 681 O O . SER A 1 82 ? 2.204 -2.697 -11.161 1.00 96.88 82 SER A O 1
ATOM 683 N N . GLU A 1 83 ? 0.621 -1.133 -10.991 1.00 95.88 83 GLU A N 1
ATOM 684 C CA . GLU A 1 83 ? 1.511 -0.046 -11.444 1.00 95.88 83 GLU A CA 1
ATOM 685 C C . GLU A 1 83 ? 2.762 0.112 -10.560 1.00 95.88 83 GLU A C 1
ATOM 687 O O . GLU A 1 83 ? 3.842 0.446 -11.053 1.00 95.88 83 GLU A O 1
ATOM 692 N N . VAL A 1 84 ? 2.643 -0.205 -9.265 1.00 96.75 84 VAL A N 1
ATOM 693 C CA . VAL A 1 84 ? 3.774 -0.261 -8.326 1.00 96.75 84 VAL A CA 1
ATOM 694 C C . VAL A 1 84 ? 4.791 -1.305 -8.789 1.00 96.75 84 VAL A C 1
ATOM 696 O O . VAL A 1 84 ? 5.971 -0.992 -8.957 1.00 96.75 84 VAL A O 1
ATOM 699 N N . ASP A 1 85 ? 4.329 -2.528 -9.042 1.00 97.25 85 ASP A N 1
ATOM 700 C CA . ASP A 1 85 ? 5.194 -3.645 -9.423 1.00 97.25 85 ASP A CA 1
ATOM 701 C C . ASP A 1 85 ? 5.757 -3.452 -10.837 1.00 97.25 85 ASP A C 1
ATOM 703 O O . ASP A 1 85 ? 6.935 -3.713 -11.068 1.00 97.25 85 ASP A O 1
ATOM 707 N N . LYS A 1 86 ? 4.980 -2.885 -11.770 1.00 97.88 86 LYS A N 1
ATOM 708 C CA . LYS A 1 86 ? 5.467 -2.502 -13.105 1.00 97.88 86 LYS A CA 1
ATOM 709 C C . LYS A 1 86 ? 6.611 -1.496 -13.030 1.00 97.88 86 LYS A C 1
ATOM 711 O O . LYS A 1 86 ? 7.599 -1.642 -13.754 1.00 97.88 86 LYS A O 1
ATOM 716 N N . ALA A 1 87 ? 6.488 -0.463 -12.193 1.00 98.12 87 ALA A N 1
ATOM 717 C CA . ALA A 1 87 ? 7.539 0.537 -12.014 1.00 98.12 87 ALA A CA 1
ATOM 718 C C . ALA A 1 87 ? 8.797 -0.078 -11.383 1.00 98.12 87 ALA A C 1
ATOM 720 O O . ALA A 1 87 ? 9.905 0.175 -11.866 1.00 98.12 87 ALA A O 1
ATOM 721 N N . PHE A 1 88 ? 8.620 -0.924 -10.363 1.00 97.94 88 PHE A N 1
ATOM 722 C CA . PHE A 1 88 ? 9.709 -1.646 -9.712 1.00 97.94 88 PHE A CA 1
ATOM 723 C C . PHE A 1 88 ? 10.430 -2.582 -10.686 1.00 97.94 88 PHE A C 1
ATOM 725 O O . PHE A 1 88 ? 11.620 -2.396 -10.939 1.00 97.94 88 PHE A O 1
ATOM 732 N N . GLU A 1 89 ? 9.719 -3.529 -11.300 1.00 97.81 89 GLU A N 1
ATOM 733 C CA . GLU A 1 89 ? 10.327 -4.513 -12.195 1.00 97.81 89 GLU A CA 1
ATOM 734 C C . GLU A 1 89 ? 10.984 -3.855 -13.411 1.00 97.81 89 GLU A C 1
ATOM 736 O O . GLU A 1 89 ? 12.076 -4.256 -13.807 1.00 97.81 89 GLU A O 1
ATOM 741 N N . SER A 1 90 ? 10.378 -2.804 -13.975 1.00 97.81 90 SER A N 1
ATOM 742 C CA . SER A 1 90 ? 11.005 -2.052 -15.066 1.00 97.81 90 SER A CA 1
ATOM 743 C C . SER A 1 90 ? 12.310 -1.390 -14.615 1.00 97.81 90 SER A C 1
ATOM 745 O O . SER A 1 90 ? 13.301 -1.452 -15.340 1.00 97.81 90 SER A O 1
ATOM 747 N N . SER A 1 91 ? 12.361 -0.819 -13.402 1.00 98.00 91 SER A N 1
ATOM 748 C CA . SER A 1 91 ? 13.603 -0.247 -12.862 1.00 98.00 91 SER A CA 1
ATOM 749 C C . SER A 1 91 ? 14.708 -1.297 -12.699 1.00 98.00 91 SER A C 1
ATOM 751 O O . SER A 1 91 ? 15.837 -1.051 -13.118 1.00 98.00 91 SER A O 1
ATOM 753 N N . GLU A 1 92 ? 14.369 -2.491 -12.203 1.00 97.56 92 GLU A N 1
ATOM 754 C CA . GLU A 1 92 ? 15.311 -3.605 -12.041 1.00 97.56 92 GLU A CA 1
ATOM 755 C C . GLU A 1 92 ? 15.841 -4.093 -13.394 1.00 97.56 92 GLU A C 1
ATOM 757 O O . GLU A 1 92 ? 17.031 -4.376 -13.546 1.00 97.56 92 GLU A O 1
ATOM 762 N N . ARG A 1 93 ? 14.971 -4.180 -14.408 1.00 96.44 93 ARG A N 1
ATOM 763 C CA . ARG A 1 93 ? 15.383 -4.570 -15.760 1.00 96.44 93 ARG A CA 1
ATOM 764 C C . ARG A 1 93 ? 16.289 -3.527 -16.403 1.00 96.44 93 ARG A C 1
ATOM 766 O O . ARG A 1 93 ? 17.301 -3.906 -16.984 1.00 96.44 93 ARG A O 1
ATOM 773 N N . ILE A 1 94 ? 15.976 -2.237 -16.264 1.00 97.00 94 ILE A N 1
ATOM 774 C CA . ILE A 1 94 ? 16.828 -1.140 -16.756 1.00 97.00 94 ILE A CA 1
ATOM 775 C C . ILE A 1 94 ? 18.208 -1.185 -16.087 1.00 97.00 94 ILE A C 1
ATOM 777 O O . ILE A 1 94 ? 19.224 -1.051 -16.765 1.00 97.00 94 ILE A O 1
ATOM 781 N N . GLU A 1 95 ? 18.264 -1.409 -14.773 1.00 96.44 95 GLU A N 1
ATOM 782 C CA . GLU A 1 95 ? 19.528 -1.519 -14.039 1.00 96.44 95 GLU A CA 1
ATOM 783 C C . GLU A 1 95 ? 20.360 -2.718 -14.508 1.00 96.44 95 GLU A C 1
ATOM 785 O O . GLU A 1 95 ? 21.539 -2.562 -14.833 1.00 96.44 95 GLU A O 1
ATOM 790 N N . LYS A 1 96 ? 19.730 -3.890 -14.657 1.00 93.62 96 LYS A N 1
ATOM 791 C CA . LYS A 1 96 ? 20.362 -5.101 -15.214 1.00 93.62 96 LYS A CA 1
ATOM 792 C C . LYS A 1 96 ? 20.850 -4.917 -16.652 1.00 93.62 96 LYS A C 1
ATOM 794 O O . LYS A 1 96 ? 21.837 -5.535 -17.042 1.00 93.62 96 LYS A O 1
ATOM 799 N N . ASN A 1 97 ? 20.183 -4.064 -17.428 1.00 91.06 97 ASN A N 1
ATOM 800 C CA . ASN A 1 97 ? 20.584 -3.697 -18.785 1.00 91.06 97 ASN A CA 1
ATOM 801 C C . ASN A 1 97 ? 21.862 -2.829 -18.813 1.00 91.06 97 ASN A C 1
ATOM 803 O O . ASN A 1 97 ? 22.491 -2.672 -19.858 1.00 91.06 97 ASN A O 1
ATOM 807 N N . GLY A 1 98 ? 22.272 -2.278 -17.666 1.00 93.88 98 GLY A N 1
ATOM 808 C CA . GLY A 1 98 ? 23.498 -1.507 -17.484 1.00 93.88 98 GLY A CA 1
ATOM 809 C C . GLY A 1 98 ? 23.290 0.002 -17.625 1.00 93.88 98 GLY A C 1
ATOM 810 O O . GLY A 1 98 ? 22.856 0.497 -18.665 1.00 93.88 98 GLY A O 1
ATOM 811 N N . LEU A 1 99 ? 23.683 0.746 -16.587 1.00 94.81 99 LEU A N 1
ATOM 812 C CA . LEU A 1 99 ? 23.537 2.203 -16.469 1.00 94.81 99 LEU A CA 1
ATOM 813 C C . LEU A 1 99 ? 24.726 2.960 -17.094 1.00 94.81 99 LEU A C 1
ATOM 815 O O . LEU A 1 99 ? 25.478 3.649 -16.409 1.00 94.81 99 LEU A O 1
ATOM 819 N N . THR A 1 100 ? 24.935 2.802 -18.400 1.00 93.69 100 THR A N 1
ATOM 820 C CA . THR A 1 100 ? 26.171 3.250 -19.075 1.00 93.69 100 THR A CA 1
ATOM 821 C C . THR A 1 100 ? 26.170 4.709 -19.538 1.00 93.69 100 THR A C 1
ATOM 823 O O . THR A 1 100 ? 27.222 5.229 -19.903 1.00 93.69 100 THR A O 1
ATOM 826 N N . ASN A 1 101 ? 25.020 5.389 -19.546 1.00 93.44 101 ASN A N 1
ATOM 827 C CA . ASN A 1 101 ? 24.924 6.800 -19.923 1.00 93.44 101 ASN A CA 1
ATOM 828 C C . ASN A 1 101 ? 23.815 7.535 -19.157 1.00 93.44 101 ASN A C 1
ATOM 830 O O . ASN A 1 101 ? 22.945 6.921 -18.534 1.00 93.44 101 ASN A O 1
ATOM 834 N N . ASN A 1 102 ? 23.827 8.868 -19.244 1.00 95.62 102 ASN A N 1
ATOM 835 C CA . ASN A 1 102 ? 22.913 9.718 -18.487 1.00 95.62 102 ASN A CA 1
ATOM 836 C C . ASN A 1 102 ? 21.431 9.514 -18.845 1.00 95.62 102 ASN A C 1
ATOM 838 O O . ASN A 1 102 ? 20.588 9.642 -17.968 1.00 95.62 10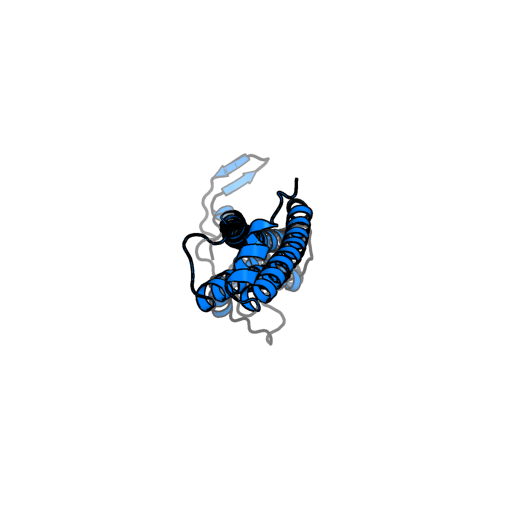2 ASN A O 1
ATOM 842 N N . LEU A 1 103 ? 21.091 9.168 -20.092 1.00 94.81 103 LEU A N 1
ATOM 843 C CA . LEU A 1 103 ? 19.696 8.911 -20.474 1.00 94.81 103 LEU A CA 1
ATOM 844 C C . LEU A 1 103 ? 19.157 7.659 -19.773 1.00 94.81 103 LEU A C 1
ATOM 846 O O . LEU A 1 103 ? 18.053 7.691 -19.235 1.00 94.81 103 LEU A O 1
ATOM 850 N N . ILE A 1 104 ? 19.959 6.590 -19.708 1.00 95.38 104 ILE A N 1
ATOM 851 C CA . ILE A 1 104 ? 19.588 5.359 -18.995 1.00 95.38 104 ILE A CA 1
ATOM 852 C C . ILE A 1 104 ? 19.466 5.636 -17.492 1.00 95.38 104 ILE A C 1
ATOM 854 O O . ILE A 1 104 ? 18.486 5.232 -16.871 1.00 95.38 104 ILE A O 1
ATOM 858 N N . ILE A 1 105 ? 20.424 6.370 -16.912 1.00 97.44 105 ILE A N 1
ATOM 859 C CA . ILE A 1 105 ? 20.398 6.750 -15.490 1.00 97.44 105 ILE A CA 1
ATOM 860 C C . ILE A 1 105 ? 19.144 7.575 -15.171 1.00 97.44 105 ILE A C 1
ATOM 862 O O . ILE A 1 105 ? 18.480 7.315 -14.168 1.00 97.44 105 ILE A O 1
ATOM 866 N N . THR A 1 106 ? 18.795 8.548 -16.015 1.00 97.88 106 THR A N 1
ATOM 867 C CA . THR A 1 106 ? 17.576 9.353 -15.856 1.00 97.88 106 THR A CA 1
ATOM 868 C C . THR A 1 106 ? 16.328 8.482 -15.926 1.00 97.88 106 THR A C 1
ATOM 870 O O . THR A 1 106 ? 15.469 8.590 -15.053 1.00 97.88 106 THR A O 1
ATOM 873 N N . GLN A 1 107 ? 16.238 7.577 -16.903 1.00 97.31 107 GLN A N 1
ATOM 874 C CA . GLN A 1 107 ? 15.090 6.682 -17.031 1.00 97.31 107 GLN A CA 1
ATOM 875 C C . GLN A 1 107 ? 14.957 5.728 -15.832 1.00 97.31 107 GLN A C 1
ATOM 877 O O . GLN A 1 107 ? 13.851 5.518 -15.330 1.00 97.31 107 GLN A O 1
ATOM 882 N N . TYR A 1 108 ? 16.072 5.181 -15.340 1.00 98.12 108 TYR A N 1
ATOM 883 C CA . TYR A 1 108 ? 16.105 4.368 -14.124 1.00 98.12 108 TYR A CA 1
ATOM 884 C C . TYR A 1 108 ? 15.577 5.151 -12.917 1.00 98.12 108 TYR A C 1
ATOM 886 O O . TYR A 1 108 ? 14.650 4.699 -12.242 1.00 98.12 108 TYR A O 1
ATOM 894 N N . LYS A 1 109 ? 16.110 6.359 -12.684 1.00 98.31 109 LYS A N 1
ATOM 895 C CA . LYS A 1 109 ? 15.675 7.237 -11.589 1.00 98.31 109 LYS A CA 1
ATOM 896 C C . LYS A 1 109 ? 14.187 7.559 -11.683 1.00 98.31 109 LYS A C 1
ATOM 898 O O . LYS A 1 109 ? 13.485 7.418 -10.688 1.00 98.31 109 LYS A O 1
ATOM 903 N N . TYR A 1 110 ? 13.696 7.885 -12.877 1.00 98.12 110 TYR A N 1
ATOM 904 C CA . TYR A 1 110 ? 12.277 8.134 -13.119 1.00 98.12 110 TYR A CA 1
ATOM 905 C C . TYR A 1 110 ? 11.399 6.932 -12.731 1.00 98.12 110 TYR A C 1
ATOM 907 O O . TYR A 1 110 ? 10.368 7.099 -12.078 1.00 98.12 110 TYR A O 1
ATOM 915 N N . LYS A 1 111 ? 11.806 5.700 -13.070 1.00 98.12 111 LYS A N 1
ATOM 916 C CA . LYS A 1 111 ? 11.064 4.490 -12.674 1.00 98.12 111 LYS A CA 1
ATOM 917 C C . LYS A 1 111 ? 11.121 4.221 -11.168 1.00 98.12 111 LYS A C 1
ATOM 919 O O . LYS A 1 111 ? 10.097 3.861 -10.591 1.00 98.12 111 LYS A O 1
ATOM 924 N N . ARG A 1 112 ? 12.261 4.461 -10.511 1.00 98.19 112 ARG A N 1
ATOM 925 C CA . ARG A 1 112 ? 12.393 4.363 -9.042 1.00 98.19 112 ARG A CA 1
ATOM 926 C C . ARG A 1 112 ? 11.532 5.392 -8.306 1.00 98.19 112 ARG A C 1
ATOM 928 O O . ARG A 1 112 ? 10.910 5.074 -7.291 1.00 98.19 112 ARG A O 1
ATOM 935 N N . GLU A 1 113 ? 11.470 6.610 -8.827 1.00 97.75 113 GLU A N 1
ATOM 936 C CA . GLU A 1 113 ? 10.604 7.664 -8.304 1.00 97.75 113 GLU A CA 1
ATOM 937 C C . GLU A 1 113 ? 9.127 7.315 -8.511 1.00 97.75 113 GLU A C 1
ATOM 939 O O . GLU A 1 113 ? 8.350 7.368 -7.562 1.00 97.75 113 GLU A O 1
ATOM 944 N N . SER A 1 114 ? 8.760 6.827 -9.700 1.00 97.81 114 SER A N 1
ATOM 945 C CA . SER A 1 114 ? 7.403 6.340 -9.987 1.00 97.81 114 SER A CA 1
ATOM 946 C C . SER A 1 114 ? 6.983 5.228 -9.018 1.00 97.81 114 SER A C 1
ATOM 948 O O . SER A 1 114 ? 5.904 5.297 -8.439 1.00 97.81 114 SER A O 1
ATOM 950 N N . PHE A 1 115 ? 7.854 4.242 -8.766 1.00 97.94 115 PHE A N 1
ATOM 951 C CA . PHE A 1 115 ? 7.620 3.193 -7.765 1.00 97.94 115 PHE A CA 1
ATOM 952 C C . PHE A 1 115 ? 7.348 3.778 -6.372 1.00 97.94 115 PHE A C 1
ATOM 954 O O . PHE A 1 115 ? 6.412 3.356 -5.687 1.00 97.94 115 PHE A O 1
ATOM 961 N N . THR A 1 116 ? 8.138 4.774 -5.967 1.00 97.00 116 THR A N 1
ATOM 962 C CA . THR A 1 116 ? 7.978 5.454 -4.677 1.00 97.00 116 THR A CA 1
ATOM 963 C C . THR A 1 116 ? 6.627 6.163 -4.592 1.00 97.00 116 THR A C 1
ATOM 965 O O . THR A 1 116 ? 5.894 5.955 -3.626 1.00 97.00 116 THR A O 1
ATOM 968 N N . ILE A 1 117 ? 6.264 6.937 -5.617 1.00 96.81 117 ILE A N 1
ATOM 969 C CA . ILE A 1 117 ? 4.998 7.678 -5.684 1.00 96.81 117 ILE A CA 1
ATOM 970 C C . ILE A 1 117 ? 3.806 6.719 -5.668 1.00 96.81 117 ILE A C 1
ATOM 972 O O . ILE A 1 117 ? 2.894 6.884 -4.862 1.00 96.81 117 ILE A O 1
ATOM 976 N N . TYR A 1 118 ? 3.814 5.677 -6.502 1.00 97.00 118 TYR A N 1
ATOM 977 C CA . TYR A 1 118 ? 2.718 4.708 -6.543 1.00 97.00 118 TYR A CA 1
ATOM 978 C C . TYR A 1 118 ? 2.569 3.954 -5.219 1.00 97.00 118 TYR A C 1
ATOM 980 O O . TYR A 1 118 ? 1.449 3.734 -4.757 1.00 97.00 118 TYR A O 1
ATOM 988 N N . THR A 1 119 ? 3.683 3.613 -4.565 1.00 96.81 119 THR A N 1
ATOM 989 C CA . THR A 1 119 ? 3.662 2.995 -3.233 1.00 96.81 119 THR A CA 1
ATOM 990 C C . THR A 1 119 ? 3.045 3.932 -2.198 1.00 96.81 119 THR A C 1
ATOM 992 O O . THR A 1 119 ? 2.193 3.507 -1.416 1.00 96.81 119 THR A O 1
ATOM 995 N N . GLN A 1 120 ? 3.445 5.206 -2.198 1.00 97.00 120 GLN A N 1
ATOM 996 C CA . GLN A 1 120 ? 2.897 6.211 -1.289 1.00 97.00 120 GLN A CA 1
ATOM 997 C C . GLN A 1 120 ? 1.401 6.419 -1.525 1.00 97.00 120 GLN A C 1
ATOM 999 O O . GLN A 1 120 ? 0.641 6.365 -0.564 1.00 97.00 120 GLN A O 1
ATOM 1004 N N . ASN A 1 121 ? 0.959 6.555 -2.777 1.00 96.00 121 ASN A N 1
ATOM 1005 C CA . ASN A 1 121 ? -0.456 6.721 -3.122 1.00 96.00 121 ASN A CA 1
ATOM 1006 C C . ASN A 1 121 ? -1.304 5.534 -2.645 1.00 96.00 121 ASN A C 1
ATOM 1008 O O . ASN A 1 121 ? -2.298 5.729 -1.947 1.00 96.00 121 ASN A O 1
ATOM 1012 N N . LYS A 1 122 ? -0.858 4.299 -2.909 1.00 96.12 122 LYS A N 1
ATOM 1013 C CA . LYS A 1 122 ? -1.520 3.081 -2.412 1.00 96.12 122 LYS A CA 1
ATOM 1014 C C . LYS A 1 122 ? -1.610 3.049 -0.883 1.00 96.12 122 LYS A C 1
ATOM 1016 O O . LYS A 1 122 ? -2.581 2.563 -0.309 1.00 96.12 122 LYS A O 1
ATOM 1021 N N . ASN A 1 123 ? -0.588 3.544 -0.192 1.00 97.25 123 ASN A N 1
ATOM 1022 C CA . ASN A 1 123 ? -0.584 3.611 1.267 1.00 97.25 123 ASN A CA 1
ATOM 1023 C C . ASN A 1 123 ? -1.453 4.762 1.804 1.00 97.25 123 ASN A C 1
ATOM 1025 O O . ASN A 1 123 ? -2.058 4.616 2.864 1.00 97.25 123 ASN A O 1
ATOM 1029 N N . ILE A 1 124 ? -1.582 5.870 1.071 1.00 97.19 124 ILE A N 1
ATOM 1030 C CA . ILE A 1 124 ? -2.512 6.962 1.389 1.00 97.19 124 ILE A CA 1
ATOM 1031 C C . ILE A 1 124 ? -3.965 6.470 1.308 1.00 97.19 124 ILE A C 1
ATOM 1033 O O . ILE A 1 124 ? -4.764 6.803 2.177 1.00 97.19 124 ILE A O 1
ATOM 1037 N N . GLU A 1 125 ? -4.311 5.605 0.353 1.00 96.31 125 GLU A N 1
ATOM 1038 C CA . GLU A 1 125 ? -5.642 4.972 0.308 1.00 96.31 125 GLU A CA 1
ATOM 1039 C C . GLU A 1 125 ? -5.936 4.143 1.570 1.00 96.31 125 GLU A C 1
ATOM 1041 O O . GLU A 1 125 ? -7.026 4.233 2.147 1.00 96.31 125 GLU A O 1
ATOM 1046 N N . LYS A 1 126 ? -4.946 3.386 2.064 1.00 97.25 126 LYS A N 1
ATOM 1047 C CA . LYS A 1 126 ? -5.066 2.665 3.343 1.00 97.25 126 LYS A CA 1
ATOM 1048 C C . LYS A 1 126 ? -5.221 3.624 4.518 1.00 97.25 126 LYS A C 1
ATOM 1050 O O . LYS A 1 126 ? -6.012 3.352 5.414 1.00 97.25 126 LYS A O 1
ATOM 1055 N N . LEU A 1 127 ? -4.478 4.732 4.523 1.00 98.12 127 LEU A N 1
ATOM 1056 C CA . LEU A 1 127 ? -4.596 5.765 5.552 1.00 98.12 127 LEU A CA 1
ATOM 1057 C C . LEU A 1 127 ? -6.002 6.380 5.559 1.00 98.12 127 LEU A C 1
ATOM 1059 O O . LEU A 1 127 ? -6.595 6.519 6.624 1.00 98.12 127 LEU A O 1
ATOM 1063 N N . ASN A 1 128 ? -6.564 6.688 4.391 1.00 97.56 128 ASN A N 1
ATOM 1064 C CA . ASN A 1 128 ? -7.924 7.216 4.270 1.00 97.56 128 ASN A CA 1
ATOM 1065 C C . ASN A 1 128 ? -8.971 6.208 4.761 1.00 97.56 128 ASN A C 1
ATOM 1067 O O . ASN A 1 128 ? -9.893 6.575 5.488 1.00 97.56 128 ASN A O 1
ATOM 1071 N N . THR A 1 129 ? -8.792 4.928 4.426 1.00 98.06 129 THR A N 1
ATOM 1072 C CA . THR A 1 129 ? -9.645 3.843 4.935 1.00 98.06 129 THR A CA 1
ATOM 1073 C C . THR A 1 129 ? -9.558 3.749 6.459 1.00 98.06 129 THR A C 1
ATOM 1075 O O . THR A 1 129 ? -10.578 3.700 7.136 1.00 98.06 129 THR A O 1
ATOM 1078 N N . LEU A 1 130 ? -8.347 3.820 7.019 1.00 98.50 130 LEU A N 1
ATOM 1079 C CA . LEU A 1 130 ? -8.131 3.815 8.464 1.00 98.50 130 LEU A CA 1
ATOM 1080 C C . LEU A 1 130 ? -8.791 5.015 9.160 1.00 98.50 130 LEU A C 1
ATOM 1082 O O . LEU A 1 130 ? -9.343 4.854 10.244 1.00 98.50 130 LEU A O 1
ATOM 1086 N N . TYR A 1 131 ? -8.765 6.204 8.550 1.00 98.38 131 TYR A N 1
ATOM 1087 C CA . TYR A 1 131 ? -9.507 7.361 9.059 1.00 98.38 131 TYR A CA 1
ATOM 1088 C C . TYR A 1 131 ? -11.015 7.105 9.087 1.00 98.38 131 TYR A C 1
ATOM 1090 O O . TYR A 1 131 ? -11.666 7.451 10.071 1.00 98.38 131 TYR A O 1
ATOM 1098 N N . SER A 1 132 ? -11.565 6.492 8.036 1.00 98.38 132 SER A N 1
ATOM 1099 C CA . SER A 1 132 ? -12.983 6.124 7.985 1.00 98.38 132 SER A CA 1
ATOM 1100 C C . SER A 1 132 ? -13.345 5.138 9.098 1.00 98.38 132 SER A C 1
ATOM 1102 O O . SER A 1 132 ? -14.282 5.391 9.853 1.00 98.38 132 SER A O 1
ATOM 1104 N N . ASP A 1 133 ? -12.562 4.068 9.252 1.00 98.44 133 ASP A N 1
ATOM 1105 C CA . ASP A 1 133 ? -12.772 3.045 10.282 1.00 98.44 133 ASP A CA 1
ATOM 1106 C C . ASP A 1 133 ? -12.660 3.628 11.699 1.00 98.44 133 ASP A C 1
ATOM 1108 O O . ASP A 1 133 ? -13.467 3.318 12.578 1.00 98.44 133 ASP A O 1
ATOM 1112 N N . TYR A 1 134 ? -11.678 4.508 11.922 1.00 98.69 134 TYR A N 1
ATOM 1113 C CA . TYR A 1 134 ? -11.501 5.208 13.192 1.00 98.69 134 TYR A CA 1
ATOM 1114 C C . TYR A 1 134 ? -12.695 6.115 13.506 1.00 98.69 134 TYR A C 1
ATOM 1116 O O . TYR A 1 134 ? -13.210 6.082 14.622 1.00 98.69 134 TYR A O 1
ATOM 1124 N N . ASN A 1 135 ? -13.159 6.903 12.532 1.00 98.56 135 ASN A N 1
ATOM 1125 C CA . ASN A 1 135 ? -14.311 7.784 12.719 1.00 98.56 135 ASN A CA 1
ATOM 1126 C C . ASN A 1 135 ? -15.578 6.984 13.037 1.00 98.56 135 ASN A C 1
ATOM 1128 O O . ASN A 1 135 ? -16.334 7.368 13.926 1.00 98.56 135 ASN A O 1
ATOM 1132 N N . GLU A 1 136 ? -15.784 5.848 12.368 1.00 98.31 136 GLU A N 1
ATOM 1133 C CA . GLU A 1 136 ? -16.894 4.948 12.673 1.00 98.31 136 GLU A CA 1
ATOM 1134 C C . GLU A 1 136 ? -16.784 4.397 14.108 1.00 98.31 136 GLU A C 1
ATOM 1136 O O . GLU A 1 136 ? -17.751 4.456 14.868 1.00 98.31 136 GLU A O 1
ATOM 1141 N N . ALA A 1 137 ? -15.601 3.929 14.523 1.00 98.50 137 ALA A N 1
ATOM 1142 C CA . ALA A 1 137 ? -15.362 3.444 15.885 1.00 98.50 137 ALA A CA 1
ATOM 1143 C C . ALA A 1 137 ? -15.634 4.523 16.951 1.00 98.50 137 ALA A C 1
ATOM 1145 O O . ALA A 1 137 ? -16.249 4.240 17.982 1.00 98.50 137 ALA A O 1
ATOM 1146 N N . ILE A 1 138 ? -15.231 5.768 16.680 1.00 98.44 138 ILE A N 1
ATOM 1147 C CA . ILE A 1 138 ? -15.516 6.928 17.532 1.00 98.44 138 ILE A CA 1
ATOM 1148 C C . ILE A 1 138 ? -17.015 7.191 17.639 1.00 98.44 138 ILE A C 1
ATOM 1150 O O . ILE A 1 138 ? -17.492 7.469 18.737 1.00 98.44 138 ILE A O 1
ATOM 1154 N N . THR A 1 139 ? -17.770 7.078 16.545 1.00 98.44 139 THR A N 1
ATOM 1155 C CA . THR A 1 139 ? -19.231 7.210 16.592 1.00 98.44 139 THR A CA 1
ATOM 1156 C C . THR A 1 139 ? -19.846 6.169 17.524 1.00 98.44 139 THR A C 1
ATOM 1158 O O . THR A 1 139 ? -20.594 6.547 18.421 1.00 98.44 139 THR A O 1
ATOM 1161 N N . PHE A 1 140 ? -19.466 4.892 17.411 1.00 98.19 140 PHE A N 1
ATOM 1162 C CA . PHE A 1 140 ? -19.980 3.847 18.309 1.00 98.19 140 PHE A CA 1
ATOM 1163 C C . PHE A 1 140 ? -19.600 4.077 19.780 1.00 98.19 140 PHE A C 1
ATOM 1165 O O . PHE A 1 140 ? -20.424 3.866 20.674 1.00 98.19 140 PHE A O 1
ATOM 1172 N N . LEU A 1 141 ? -18.373 4.537 20.049 1.00 98.31 141 LEU A N 1
ATOM 1173 C CA . LEU A 1 141 ? -17.949 4.895 21.404 1.00 98.31 141 LEU A CA 1
ATOM 1174 C C . LEU A 1 141 ? -18.788 6.055 21.957 1.00 98.31 141 LEU A C 1
ATOM 1176 O O . LEU A 1 141 ? -19.297 5.979 23.076 1.00 98.31 141 LEU A O 1
ATOM 1180 N N . ASN A 1 142 ? -18.974 7.109 21.163 1.00 97.44 142 ASN A N 1
ATOM 1181 C CA . ASN A 1 142 ? -19.772 8.269 21.546 1.00 97.44 142 ASN A CA 1
ATOM 1182 C C . ASN A 1 142 ? -21.239 7.900 21.774 1.00 97.44 142 ASN A C 1
ATOM 1184 O O . ASN A 1 142 ? -21.832 8.371 22.742 1.00 97.44 142 ASN A O 1
ATOM 1188 N N . ASP A 1 143 ? -21.812 7.027 20.948 1.00 96.88 143 ASP A N 1
ATOM 1189 C CA . ASP A 1 143 ? -23.181 6.544 21.122 1.00 96.88 143 ASP A CA 1
ATOM 1190 C C . ASP A 1 143 ? -23.346 5.802 22.451 1.00 96.88 143 ASP A C 1
ATOM 1192 O O . ASP A 1 143 ? -24.315 6.045 23.176 1.00 96.88 143 ASP A O 1
ATOM 1196 N N . PHE A 1 144 ? -22.375 4.962 22.833 1.00 96.38 144 PHE A N 1
ATOM 1197 C CA . PHE A 1 144 ? -22.379 4.312 24.144 1.00 96.38 144 PHE A CA 1
ATOM 1198 C C . PHE A 1 144 ? -22.270 5.326 25.291 1.00 96.38 144 PHE A C 1
ATOM 1200 O O . PHE A 1 144 ? -23.042 5.263 26.251 1.00 96.38 144 PHE A O 1
ATOM 1207 N N . ILE A 1 145 ? -21.356 6.294 25.187 1.00 95.00 145 ILE A N 1
ATOM 1208 C CA . ILE A 1 145 ? -21.175 7.348 26.196 1.00 95.00 145 ILE A CA 1
ATOM 1209 C C . ILE A 1 145 ? -22.458 8.176 26.348 1.00 95.00 145 ILE A C 1
ATOM 1211 O O . ILE A 1 145 ? -22.926 8.412 27.462 1.00 95.00 145 ILE A O 1
ATOM 1215 N N . VAL A 1 146 ? -23.088 8.570 25.240 1.00 94.88 146 VAL A N 1
ATOM 1216 C CA . VAL A 1 146 ? -24.362 9.299 25.241 1.00 94.88 146 VAL A CA 1
ATOM 1217 C C . VAL A 1 146 ? -25.476 8.443 25.836 1.00 94.88 146 VAL A C 1
ATOM 1219 O O . VAL A 1 146 ? -26.281 8.946 26.622 1.00 94.88 146 VAL A O 1
ATOM 1222 N N . PHE A 1 147 ? -25.533 7.154 25.509 1.00 94.81 147 PHE A N 1
ATOM 1223 C CA . PHE A 1 147 ? -26.494 6.224 26.091 1.00 94.81 147 PHE A CA 1
ATOM 1224 C C . PHE A 1 147 ? -26.317 6.109 27.614 1.00 94.81 147 PHE A C 1
ATOM 1226 O O . PHE A 1 147 ? -27.296 6.207 28.362 1.00 94.81 147 PHE A O 1
ATOM 1233 N N . ARG A 1 148 ? -25.072 6.022 28.098 1.00 92.31 148 ARG A N 1
ATOM 1234 C CA . ARG A 1 148 ? -24.727 6.086 29.526 1.00 92.31 148 ARG A CA 1
ATOM 1235 C C . ARG A 1 148 ? -25.157 7.413 30.155 1.00 92.31 148 ARG A C 1
ATOM 1237 O O . ARG A 1 148 ? -25.792 7.398 31.209 1.00 92.31 148 ARG A O 1
ATOM 1244 N N . PHE A 1 149 ? -24.900 8.550 29.503 1.00 90.25 149 PHE A N 1
ATOM 1245 C CA . PHE A 1 149 ? -25.336 9.875 29.970 1.00 90.25 149 PHE A CA 1
ATOM 1246 C C . PHE A 1 149 ? -26.861 9.997 30.042 1.00 90.25 149 PHE A C 1
ATOM 1248 O O . PHE A 1 149 ? -27.400 10.620 30.957 1.00 90.25 149 PHE A O 1
ATOM 1255 N N . LYS A 1 150 ? -27.577 9.328 29.135 1.00 92.94 150 LYS A N 1
ATOM 1256 C CA . LYS A 1 150 ? -29.040 9.177 29.160 1.00 92.94 150 LYS A CA 1
ATOM 1257 C C . LYS A 1 150 ? -29.515 8.100 30.142 1.00 92.94 150 LYS A C 1
ATOM 1259 O O . LYS A 1 150 ? -30.653 7.644 30.054 1.00 92.94 150 LYS A O 1
ATOM 1264 N N . LYS A 1 151 ? -28.668 7.713 31.102 1.00 90.88 151 LYS A N 1
ATOM 1265 C CA . LYS A 1 151 ? -28.957 6.729 32.154 1.00 90.88 151 LYS A CA 1
ATOM 1266 C C . LYS A 1 151 ? -29.392 5.375 31.588 1.00 90.88 151 LYS A C 1
ATOM 1268 O O . LYS A 1 151 ? -30.252 4.716 32.168 1.00 90.88 151 LYS A O 1
ATOM 1273 N N . MET A 1 152 ? -28.800 4.989 30.457 1.00 91.81 152 MET A N 1
ATOM 1274 C CA . MET A 1 152 ? -29.053 3.726 29.765 1.00 91.81 152 MET A CA 1
ATOM 1275 C C . MET A 1 152 ? -30.530 3.530 29.401 1.00 91.81 152 MET A C 1
ATOM 1277 O O . MET A 1 152 ? -31.126 2.488 29.678 1.00 91.81 152 MET A O 1
ATOM 1281 N N . LYS A 1 153 ? -31.142 4.571 28.821 1.00 89.62 153 LYS A N 1
ATOM 1282 C CA . LYS A 1 153 ? -32.529 4.540 28.343 1.00 89.62 153 LYS A CA 1
ATOM 1283 C C . LYS A 1 153 ? -32.598 4.606 26.808 1.00 89.62 153 LYS A C 1
ATOM 1285 O O . LYS A 1 153 ? -31.923 5.461 26.229 1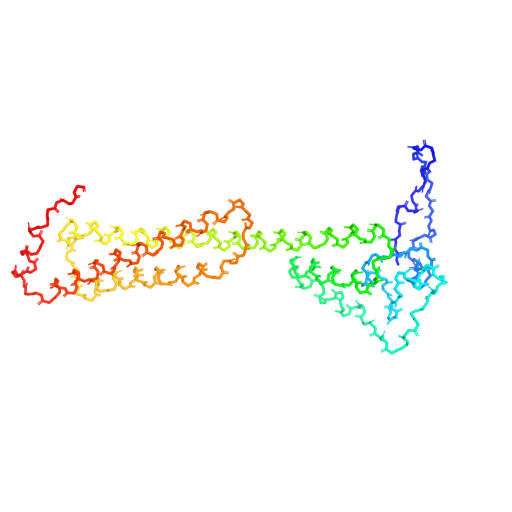.00 89.62 153 LYS A O 1
ATOM 1290 N N . PRO A 1 154 ? -33.437 3.769 26.158 1.00 92.12 154 PRO A N 1
ATOM 1291 C CA . PRO A 1 154 ? -34.294 2.727 26.750 1.00 92.12 154 PRO A CA 1
ATOM 1292 C C . PRO A 1 154 ? -33.487 1.553 27.330 1.00 92.12 154 PRO A C 1
ATOM 1294 O O . PRO A 1 154 ? -32.348 1.336 26.930 1.00 92.12 154 PRO A O 1
ATOM 1297 N N . GLU A 1 155 ? -34.074 0.817 28.279 1.00 91.69 155 GLU A N 1
ATOM 1298 C CA . GLU A 1 155 ? -33.404 -0.335 28.902 1.00 91.69 155 GLU A CA 1
ATOM 1299 C C . GLU A 1 155 ? -33.003 -1.372 27.849 1.00 91.69 155 GLU A C 1
ATOM 1301 O O . GLU A 1 155 ? -33.755 -1.643 26.914 1.00 91.69 155 GLU A O 1
ATOM 1306 N N . GLN A 1 156 ? -31.802 -1.918 28.007 1.00 93.12 156 GLN A N 1
ATOM 1307 C CA . GLN A 1 156 ? -31.232 -2.965 27.164 1.00 93.12 156 GLN A CA 1
ATOM 1308 C C . GLN A 1 156 ? -30.890 -4.168 28.041 1.00 93.12 156 GLN A C 1
ATOM 1310 O O . GLN A 1 156 ? -30.643 -4.016 29.240 1.00 93.12 156 GLN A O 1
ATOM 1315 N N . SER A 1 157 ? -30.851 -5.354 27.438 1.00 95.44 157 SER A N 1
ATOM 1316 C CA . SER A 1 157 ? -30.342 -6.554 28.111 1.00 95.44 157 SER A CA 1
ATOM 1317 C C . SER A 1 157 ? -28.850 -6.430 28.431 1.00 95.44 157 SER A C 1
ATOM 1319 O O . SER A 1 157 ? -28.105 -5.724 27.743 1.00 95.44 157 SER A O 1
ATOM 1321 N N . ASP A 1 158 ? -28.395 -7.152 29.454 1.00 95.88 158 ASP A N 1
ATOM 1322 C CA . ASP A 1 158 ? -26.981 -7.199 29.835 1.00 95.88 158 ASP A CA 1
ATOM 1323 C C . ASP A 1 158 ? -26.109 -7.692 28.659 1.00 95.88 158 ASP A C 1
ATOM 1325 O O . ASP A 1 158 ? -24.997 -7.201 28.453 1.00 95.88 158 ASP A O 1
ATOM 1329 N N . GLU A 1 159 ? -26.625 -8.616 27.843 1.00 96.31 159 GLU A N 1
ATOM 1330 C CA . GLU A 1 159 ? -25.987 -9.130 26.628 1.00 96.31 159 GLU A CA 1
ATOM 1331 C C . GLU A 1 159 ? -25.821 -8.042 25.561 1.00 96.31 159 GLU A C 1
ATOM 1333 O O . GLU A 1 159 ? -24.740 -7.903 24.983 1.00 96.31 159 GLU 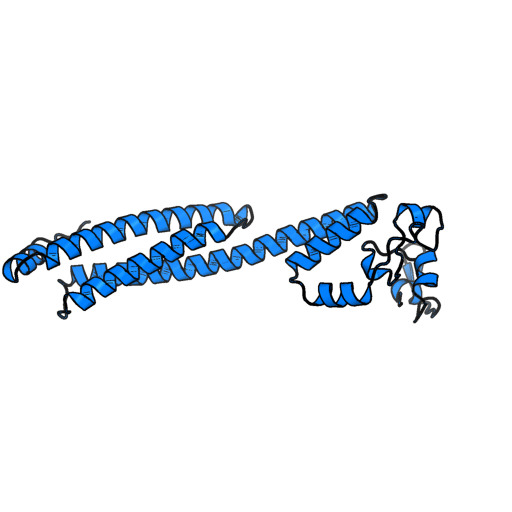A O 1
ATOM 1338 N N . GLN A 1 160 ? -26.863 -7.238 25.322 1.00 96.56 160 GLN A N 1
ATOM 1339 C CA . GLN A 1 160 ? -26.800 -6.122 24.372 1.00 96.56 160 GLN A CA 1
ATOM 1340 C C . GLN A 1 160 ? -25.779 -5.073 24.813 1.00 96.56 160 GLN A C 1
ATOM 1342 O O . GLN A 1 160 ? -24.968 -4.637 23.999 1.00 96.56 160 GLN A O 1
ATOM 1347 N N . LEU A 1 161 ? -25.755 -4.714 26.100 1.00 96.19 161 LEU A N 1
ATOM 1348 C CA . LEU A 1 161 ? -24.790 -3.744 26.625 1.00 96.19 161 LEU A CA 1
ATOM 1349 C C . LEU A 1 161 ? -23.346 -4.225 26.454 1.00 96.19 161 LEU A C 1
ATOM 1351 O O . LEU A 1 161 ? -22.486 -3.460 26.013 1.00 96.19 161 LEU A O 1
ATOM 1355 N N . LYS A 1 162 ? -23.081 -5.504 26.755 1.00 96.62 162 LYS A N 1
ATOM 1356 C CA . LYS A 1 162 ? -21.767 -6.122 26.521 1.00 96.62 162 LYS A CA 1
ATOM 1357 C C . LYS A 1 162 ? -21.397 -6.090 25.041 1.00 96.62 162 LYS A C 1
ATOM 1359 O O . LYS A 1 162 ? -20.266 -5.747 24.710 1.00 96.62 162 LYS A O 1
ATOM 1364 N N . SER A 1 163 ? -22.345 -6.406 24.158 1.00 97.31 163 SER A N 1
ATOM 1365 C CA . SER A 1 163 ? -22.121 -6.401 22.711 1.00 97.31 163 SER A CA 1
ATOM 1366 C C . SER A 1 163 ? -21.781 -5.008 22.172 1.00 97.31 163 SER A C 1
ATOM 1368 O O . SER A 1 163 ? -20.875 -4.902 21.349 1.00 97.31 163 SER A O 1
ATOM 1370 N N . MET A 1 164 ? -22.422 -3.942 22.670 1.00 96.81 164 MET A N 1
ATOM 1371 C CA . MET A 1 164 ? -22.109 -2.562 22.272 1.00 96.81 164 MET A CA 1
ATOM 1372 C C . MET A 1 164 ? -20.642 -2.211 22.550 1.00 96.81 164 MET A C 1
ATOM 1374 O O . MET A 1 164 ? -19.934 -1.770 21.649 1.00 96.81 164 MET A O 1
ATOM 1378 N N . ILE A 1 165 ? -20.162 -2.456 23.775 1.00 96.50 165 ILE A N 1
ATOM 1379 C CA . ILE A 1 165 ? -18.761 -2.190 24.134 1.00 96.50 165 ILE A CA 1
ATOM 1380 C C . ILE A 1 165 ? -17.800 -3.124 23.402 1.00 96.50 165 ILE A C 1
ATOM 1382 O O . ILE A 1 165 ? -16.751 -2.673 22.944 1.00 96.50 165 ILE A O 1
ATOM 1386 N N . GLN A 1 166 ? -18.143 -4.406 23.256 1.00 97.25 166 GLN A N 1
ATOM 1387 C CA . GLN A 1 166 ? -17.293 -5.346 22.528 1.00 97.25 166 GLN A CA 1
ATOM 1388 C C . GLN A 1 166 ? -17.116 -4.917 21.066 1.00 97.25 166 GLN A C 1
ATOM 1390 O O . GLN A 1 166 ? -15.997 -4.928 20.565 1.00 97.25 166 GLN A O 1
ATOM 1395 N N . ASN A 1 167 ? -18.183 -4.441 20.415 1.00 97.75 167 ASN A N 1
ATOM 1396 C CA . ASN A 1 167 ? -18.112 -3.916 19.054 1.00 97.75 167 ASN A CA 1
ATOM 1397 C C . ASN A 1 167 ? -17.133 -2.734 18.943 1.00 97.75 167 ASN A C 1
ATOM 1399 O O . ASN A 1 167 ? -16.310 -2.698 18.030 1.00 97.75 167 ASN A O 1
ATOM 1403 N N . VAL A 1 168 ? -17.172 -1.802 19.901 1.00 98.25 168 VAL A N 1
ATOM 1404 C CA . VAL A 1 168 ? -16.227 -0.675 19.963 1.00 98.25 168 VAL A CA 1
ATOM 1405 C C . VAL A 1 168 ? -14.786 -1.174 20.131 1.00 98.25 168 VAL A C 1
ATOM 1407 O O . VAL A 1 168 ? -13.898 -0.740 19.392 1.00 98.25 168 VAL A O 1
ATOM 1410 N N . LYS A 1 169 ? -14.547 -2.124 21.049 1.00 97.81 169 LYS A N 1
ATOM 1411 C CA . LYS A 1 169 ? -13.218 -2.726 21.268 1.00 97.81 169 LYS A CA 1
ATOM 1412 C C . LYS A 1 169 ? -12.672 -3.377 20.003 1.00 97.81 169 LYS A C 1
ATOM 1414 O O . LYS A 1 169 ? -11.533 -3.105 19.624 1.00 97.81 169 LYS A O 1
ATOM 1419 N N . ASP A 1 170 ? -13.481 -4.194 19.336 1.00 98.12 170 ASP A N 1
ATOM 1420 C CA . ASP A 1 170 ? -13.079 -4.914 18.127 1.00 98.12 170 ASP A CA 1
ATOM 1421 C C . ASP A 1 170 ? -12.705 -3.938 17.002 1.00 98.12 170 ASP A C 1
ATOM 1423 O O . ASP A 1 170 ? -11.682 -4.109 16.333 1.00 98.12 170 ASP A O 1
ATOM 1427 N N . ARG A 1 171 ? -13.477 -2.855 16.840 1.00 98.44 171 ARG A N 1
ATOM 1428 C CA . ARG A 1 171 ? -13.210 -1.810 15.842 1.00 98.44 171 ARG A CA 1
ATOM 1429 C C . ARG A 1 171 ? -11.920 -1.047 16.118 1.00 98.44 171 ARG A C 1
ATOM 1431 O O . ARG A 1 171 ? -11.105 -0.894 15.207 1.00 98.44 171 ARG A O 1
ATOM 1438 N N . PHE A 1 172 ? -11.680 -0.608 17.353 1.00 98.44 172 PHE A N 1
ATOM 1439 C CA . PHE A 1 172 ? -10.417 0.060 17.673 1.00 98.44 172 PHE A CA 1
ATOM 1440 C C . PHE A 1 172 ? -9.221 -0.891 17.604 1.00 98.44 172 PHE A C 1
ATOM 1442 O O . PHE A 1 172 ? -8.150 -0.478 17.161 1.00 98.44 172 PHE A O 1
ATOM 1449 N N . LYS A 1 173 ? -9.388 -2.174 17.953 1.00 97.50 173 LYS A N 1
ATOM 1450 C CA . LYS A 1 173 ? -8.321 -3.173 17.807 1.00 97.50 173 LYS A CA 1
ATOM 1451 C C . LYS A 1 173 ? -7.967 -3.424 16.340 1.00 97.50 173 LYS A C 1
ATOM 1453 O O . LYS A 1 173 ? -6.786 -3.558 15.998 1.00 97.50 173 LYS A O 1
ATOM 1458 N N . LYS A 1 174 ? -8.974 -3.433 15.460 1.00 98.00 174 LYS A N 1
ATOM 1459 C CA . LYS A 1 174 ? -8.769 -3.437 14.008 1.00 98.00 174 LYS A CA 1
ATOM 1460 C C . LYS A 1 174 ? -8.001 -2.189 13.566 1.00 98.00 174 LYS A C 1
ATOM 1462 O O . LYS A 1 174 ? -6.982 -2.336 12.897 1.00 98.00 174 LYS A O 1
ATOM 1467 N N . CYS A 1 175 ? -8.422 -0.994 13.992 1.00 98.44 175 CYS A N 1
ATOM 1468 C CA . CYS A 1 175 ? -7.736 0.262 13.662 1.00 98.44 175 CYS A CA 1
ATOM 1469 C C . CYS A 1 175 ? -6.266 0.251 14.104 1.00 98.44 175 CYS A C 1
ATOM 1471 O O . CYS A 1 175 ? -5.387 0.610 13.325 1.00 98.44 175 CYS A O 1
ATOM 1473 N N . GLU A 1 176 ? -5.980 -0.203 15.326 1.00 97.75 176 GLU A N 1
ATOM 1474 C CA . GLU A 1 176 ? -4.612 -0.337 15.838 1.00 97.75 176 GLU A CA 1
ATOM 1475 C C . GLU A 1 176 ? -3.776 -1.247 14.934 1.00 97.75 176 GLU A C 1
ATOM 1477 O O . GLU A 1 176 ? -2.690 -0.869 14.498 1.00 97.75 176 GLU A O 1
ATOM 1482 N N . THR A 1 177 ? -4.313 -2.419 14.588 1.00 97.56 177 THR A N 1
ATOM 1483 C CA . THR A 1 177 ? -3.634 -3.390 13.722 1.00 97.56 177 THR A CA 1
ATOM 1484 C C . THR A 1 177 ? -3.384 -2.821 12.322 1.00 97.56 177 THR A C 1
ATOM 1486 O O . THR A 1 177 ? -2.289 -2.963 11.773 1.00 97.56 177 THR A O 1
ATOM 1489 N N . ASP A 1 178 ? -4.379 -2.161 11.732 1.00 97.88 178 ASP A N 1
ATOM 1490 C CA . ASP A 1 178 ? -4.293 -1.626 10.374 1.00 97.88 178 ASP A CA 1
ATOM 1491 C C . ASP A 1 178 ? -3.383 -0.393 10.292 1.00 97.88 178 ASP A C 1
ATOM 1493 O O . ASP A 1 178 ? -2.678 -0.221 9.295 1.00 97.88 178 ASP A O 1
ATOM 1497 N N . ALA A 1 179 ? -3.261 0.388 11.370 1.00 97.19 179 ALA A N 1
ATOM 1498 C CA . ALA A 1 179 ? -2.313 1.498 11.467 1.00 97.19 179 ALA A CA 1
ATOM 1499 C C . ALA A 1 179 ? -0.844 1.071 11.297 1.00 97.19 179 ALA A C 1
ATOM 1501 O O . ALA A 1 179 ? -0.023 1.853 10.802 1.00 97.19 179 ALA A O 1
ATOM 1502 N N . TYR A 1 180 ? -0.490 -0.166 11.663 1.00 94.19 180 TYR A N 1
ATOM 1503 C CA . TYR A 1 180 ? 0.847 -0.719 11.416 1.00 94.19 180 TYR A CA 1
ATOM 1504 C C . TYR A 1 180 ? 1.035 -1.244 9.983 1.00 94.19 180 TYR A C 1
ATOM 1506 O O . TYR A 1 180 ? 2.173 -1.394 9.544 1.00 94.19 180 TYR A O 1
ATOM 1514 N N . LYS A 1 181 ? -0.048 -1.453 9.222 1.00 96.19 181 LYS A N 1
ATOM 1515 C CA . LYS A 1 181 ? -0.021 -1.944 7.829 1.00 96.19 181 LYS A CA 1
ATOM 1516 C C . LYS A 1 181 ? -0.054 -0.836 6.767 1.00 96.19 181 LYS A C 1
ATOM 1518 O O . LYS A 1 181 ? 0.107 -1.132 5.578 1.00 96.19 181 LYS A O 1
ATOM 1523 N N . VAL A 1 182 ? -0.276 0.421 7.168 1.00 96.31 182 VAL A N 1
ATOM 1524 C CA . VAL A 1 182 ? -0.360 1.569 6.245 1.00 96.31 182 VAL A CA 1
ATOM 1525 C C . VAL A 1 182 ? 0.925 1.725 5.429 1.00 96.31 182 VAL A C 1
ATOM 1527 O O . VAL A 1 182 ? 0.832 1.920 4.228 1.00 96.31 182 VAL A O 1
ATOM 1530 N N . GLY A 1 183 ? 2.110 1.553 6.023 1.00 94.69 183 GLY A N 1
ATOM 1531 C CA . GLY A 1 183 ? 3.390 1.729 5.324 1.00 94.69 183 GLY A CA 1
ATOM 1532 C C . GLY A 1 183 ? 3.812 3.199 5.172 1.00 94.69 183 GLY A C 1
ATOM 1533 O O . GLY A 1 183 ? 3.374 4.060 5.933 1.00 94.69 183 GLY A O 1
ATOM 1534 N N . ILE A 1 184 ? 4.707 3.482 4.217 1.00 94.31 184 ILE A N 1
ATOM 1535 C CA . ILE A 1 184 ? 5.255 4.828 3.960 1.00 94.31 184 ILE A CA 1
ATOM 1536 C C . ILE A 1 184 ? 4.248 5.652 3.145 1.00 94.31 184 ILE A C 1
ATOM 1538 O O . ILE A 1 184 ? 3.817 5.206 2.084 1.00 94.31 184 ILE A O 1
ATOM 1542 N N . VAL A 1 185 ? 3.925 6.863 3.612 1.00 95.88 185 VAL A N 1
ATOM 1543 C CA . VAL A 1 185 ? 2.894 7.760 3.034 1.00 95.88 185 VAL A CA 1
ATOM 1544 C C . VAL A 1 185 ? 3.443 9.106 2.531 1.00 95.88 185 VAL A C 1
ATOM 1546 O O . VAL A 1 185 ? 2.681 10.022 2.229 1.00 95.88 185 VAL A O 1
ATOM 1549 N N . GLY A 1 186 ? 4.770 9.243 2.458 1.00 93.50 186 GLY A N 1
ATOM 1550 C CA . GLY A 1 186 ? 5.436 10.506 2.128 1.00 93.50 186 GLY A CA 1
ATOM 1551 C C . GLY A 1 186 ? 5.501 11.482 3.311 1.00 93.50 186 GLY A C 1
ATOM 1552 O O . GLY A 1 186 ? 4.822 11.312 4.329 1.00 93.50 186 GLY A O 1
ATOM 1553 N N . SER A 1 187 ? 6.355 12.501 3.198 1.00 93.06 187 SER A N 1
ATOM 1554 C CA . SER A 1 187 ? 6.589 13.497 4.258 1.00 93.06 187 SER A CA 1
ATOM 1555 C C . SER A 1 187 ? 5.319 14.269 4.621 1.00 93.06 187 SER A C 1
ATOM 1557 O O . SER A 1 187 ? 5.028 14.427 5.804 1.00 93.06 187 SER A O 1
ATOM 1559 N N . GLU A 1 188 ? 4.534 14.648 3.611 1.00 93.06 188 GLU A N 1
ATOM 1560 C CA . GLU A 1 188 ? 3.266 15.388 3.726 1.00 93.06 188 GLU A CA 1
ATOM 1561 C C . GLU A 1 188 ? 2.263 14.704 4.680 1.00 93.06 188 GLU A C 1
ATOM 1563 O O . GLU A 1 188 ? 1.587 15.365 5.462 1.00 93.06 188 GLU A O 1
ATOM 1568 N N . ASN A 1 189 ? 2.195 13.364 4.679 1.00 95.62 189 ASN A N 1
ATOM 1569 C CA . ASN A 1 189 ? 1.190 12.602 5.440 1.00 95.62 189 ASN A CA 1
ATOM 1570 C C . ASN A 1 189 ? 1.744 11.892 6.686 1.00 95.62 189 ASN A C 1
ATOM 1572 O O . ASN A 1 189 ? 0.984 11.297 7.457 1.00 95.62 189 ASN A O 1
ATOM 1576 N N . THR A 1 190 ? 3.059 11.937 6.914 1.00 95.81 190 THR A N 1
ATOM 1577 C CA . THR A 1 190 ? 3.698 11.234 8.043 1.00 95.81 190 THR A CA 1
ATOM 1578 C C . THR A 1 190 ? 3.203 11.769 9.392 1.00 95.81 190 THR A C 1
ATOM 1580 O O . THR A 1 190 ? 2.960 10.992 10.324 1.00 95.81 190 THR A O 1
ATOM 1583 N N . GLY A 1 191 ? 2.990 13.086 9.489 1.00 96.56 191 GLY A N 1
ATOM 1584 C CA . GLY A 1 191 ? 2.402 13.719 10.671 1.00 96.56 191 GLY A CA 1
ATOM 1585 C C . GLY A 1 191 ? 0.972 13.240 10.935 1.00 96.56 191 GLY A C 1
ATOM 1586 O O . GLY A 1 191 ? 0.653 12.848 12.058 1.00 96.56 191 GLY A O 1
ATOM 1587 N N . SER A 1 192 ? 0.140 13.184 9.891 1.00 95.75 192 SER A N 1
ATOM 1588 C CA . SER A 1 192 ? -1.254 12.723 9.962 1.00 95.75 192 SER A CA 1
ATOM 1589 C C . SER A 1 192 ? -1.363 11.273 10.441 1.00 95.75 192 SER A C 1
ATOM 1591 O O . SER A 1 192 ? -2.078 11.002 11.407 1.00 95.75 192 SER A O 1
ATOM 1593 N N . LEU A 1 193 ? -0.584 10.353 9.857 1.00 97.50 193 LEU A N 1
ATOM 1594 C CA . LEU A 1 193 ? -0.537 8.948 10.289 1.00 97.50 193 LEU A CA 1
ATOM 1595 C C . LEU A 1 193 ? -0.094 8.812 11.755 1.00 97.50 193 LEU A C 1
ATOM 1597 O O . LEU A 1 193 ? -0.675 8.037 12.516 1.00 97.50 193 LEU A O 1
ATOM 1601 N N . SER A 1 194 ? 0.925 9.570 12.165 1.00 97.12 194 SER A N 1
ATOM 1602 C CA . SER A 1 194 ? 1.428 9.543 13.545 1.00 97.12 194 SER A CA 1
ATOM 1603 C C . SER A 1 194 ? 0.386 10.062 14.537 1.00 97.12 194 SER A C 1
ATOM 1605 O O . SER A 1 194 ? 0.176 9.464 15.594 1.00 97.12 194 SER A O 1
ATOM 1607 N N . ASN A 1 195 ? -0.313 11.141 14.181 1.00 97.38 195 ASN A N 1
ATOM 1608 C CA . ASN A 1 195 ? -1.401 11.674 14.989 1.00 97.38 195 ASN A CA 1
ATOM 1609 C C . ASN A 1 195 ? -2.558 10.673 15.111 1.00 97.38 195 ASN A C 1
ATOM 1611 O O . ASN A 1 195 ? -3.043 10.446 16.216 1.00 97.38 195 ASN A O 1
ATOM 1615 N N . LEU A 1 196 ? -2.959 10.031 14.010 1.00 98.12 196 LEU A N 1
ATOM 1616 C CA . LEU A 1 196 ? -4.037 9.042 14.021 1.00 98.12 196 LEU A CA 1
ATOM 1617 C C . LEU A 1 196 ? -3.706 7.836 14.910 1.00 98.12 196 LEU A C 1
ATOM 1619 O O . LEU A 1 196 ? -4.550 7.408 15.689 1.00 98.12 196 LEU A O 1
ATOM 1623 N N . LYS A 1 197 ? -2.461 7.340 14.882 1.00 98.19 197 LYS A N 1
ATOM 1624 C CA . LYS A 1 197 ? -1.999 6.279 15.798 1.00 98.19 197 LYS A CA 1
ATOM 1625 C C . LYS A 1 197 ? -2.167 6.661 17.266 1.00 98.19 197 LYS A C 1
ATOM 1627 O O . LYS A 1 197 ? -2.644 5.857 18.062 1.00 98.19 197 LYS A O 1
ATOM 1632 N N . ARG A 1 198 ? -1.795 7.894 17.623 1.00 98.25 198 ARG A N 1
ATOM 1633 C CA . ARG A 1 198 ? -1.973 8.411 18.985 1.00 98.25 198 ARG A CA 1
ATOM 1634 C C . ARG A 1 198 ? -3.451 8.495 19.359 1.00 98.25 198 ARG A C 1
ATOM 1636 O O . ARG A 1 198 ? -3.807 8.074 20.451 1.00 98.25 198 ARG A O 1
ATOM 1643 N N . LEU A 1 199 ? -4.293 9.002 18.459 1.00 98.31 199 LEU A N 1
ATOM 1644 C CA . LEU A 1 199 ? -5.736 9.084 18.681 1.00 98.31 199 LEU A CA 1
ATOM 1645 C C . LEU A 1 199 ? -6.352 7.698 18.912 1.00 98.31 199 LEU A C 1
ATOM 1647 O O . LEU A 1 199 ? -7.041 7.515 19.907 1.00 98.31 199 LEU A O 1
ATOM 1651 N N . ILE A 1 200 ? -6.019 6.705 18.078 1.00 98.50 200 ILE A N 1
ATOM 1652 C CA . ILE A 1 200 ? -6.446 5.308 18.265 1.00 98.50 200 ILE A CA 1
ATOM 1653 C C . ILE A 1 200 ? -6.040 4.792 19.653 1.00 98.50 200 ILE A C 1
ATOM 1655 O O . ILE A 1 200 ? -6.870 4.217 20.355 1.00 98.50 200 ILE A O 1
ATOM 1659 N N . ALA A 1 201 ? -4.794 5.025 20.077 1.00 98.00 201 ALA A N 1
ATOM 1660 C CA . ALA A 1 201 ? -4.318 4.598 21.393 1.00 98.00 201 ALA A CA 1
ATOM 1661 C C . ALA A 1 201 ? -5.091 5.270 22.543 1.00 98.00 201 ALA A C 1
ATOM 1663 O O . ALA A 1 201 ? -5.487 4.603 23.497 1.00 98.00 201 ALA A O 1
ATOM 1664 N N . THR A 1 202 ? -5.359 6.575 22.445 1.00 98.00 202 THR A N 1
ATOM 1665 C CA . THR A 1 202 ? -6.175 7.296 23.433 1.00 98.00 202 THR A CA 1
ATOM 1666 C C . THR A 1 202 ? -7.611 6.766 23.478 1.00 98.00 202 THR A C 1
ATOM 1668 O O . THR A 1 202 ? -8.147 6.541 24.561 1.00 98.00 202 THR A O 1
ATOM 1671 N N . SER A 1 203 ? -8.229 6.506 22.327 1.00 98.25 203 SER A N 1
ATOM 1672 C CA . SER A 1 203 ? -9.597 5.980 22.260 1.00 98.25 203 SER A CA 1
ATOM 1673 C C . SER A 1 203 ? -9.713 4.540 22.756 1.00 98.25 203 SER A C 1
ATOM 1675 O O . SER A 1 203 ? -10.734 4.179 23.339 1.00 98.25 203 SER A O 1
ATOM 1677 N N . LEU A 1 204 ? -8.666 3.723 22.598 1.00 97.62 204 LEU A N 1
ATOM 1678 C CA . LEU A 1 204 ? -8.584 2.397 23.219 1.00 97.62 204 LEU A CA 1
ATOM 1679 C C . LEU A 1 204 ? -8.607 2.489 24.747 1.00 97.62 204 LEU A C 1
ATOM 1681 O O . LEU A 1 204 ? -9.351 1.745 25.383 1.00 97.62 204 LEU A O 1
ATOM 1685 N N . ILE A 1 205 ? -7.851 3.426 25.330 1.00 97.44 205 ILE A N 1
ATOM 1686 C CA . ILE A 1 205 ? -7.862 3.672 26.781 1.00 97.44 205 ILE A CA 1
ATOM 1687 C C . ILE A 1 205 ? -9.268 4.078 27.233 1.00 97.44 205 ILE A C 1
ATOM 1689 O O . ILE A 1 205 ? -9.811 3.478 28.156 1.00 97.44 205 ILE A O 1
ATOM 1693 N N . GLN A 1 206 ? -9.897 5.029 26.539 1.00 97.31 206 GLN A N 1
ATOM 1694 C CA . GLN A 1 206 ? -11.259 5.467 26.857 1.00 97.31 206 GLN A CA 1
ATOM 1695 C C . GLN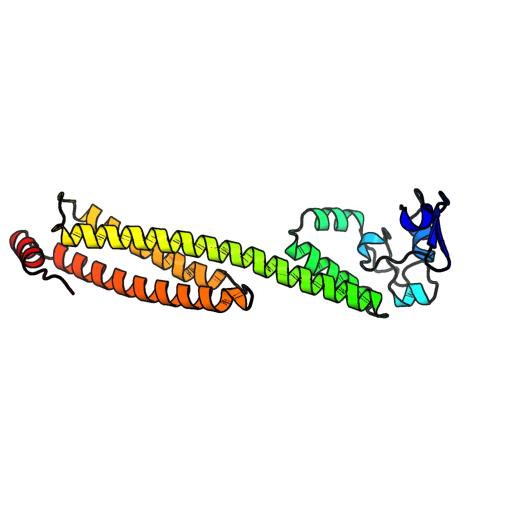 A 1 206 ? -12.284 4.327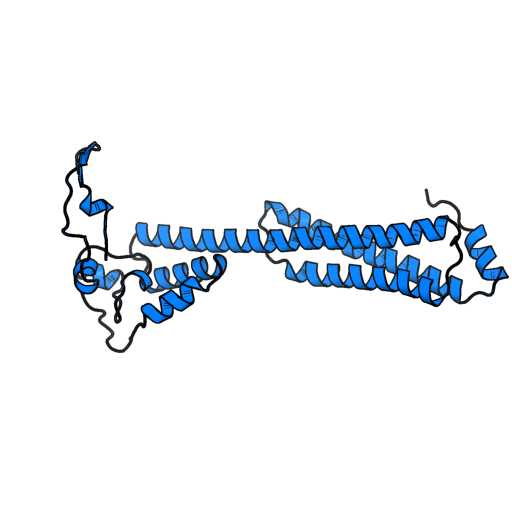 26.738 1.00 97.31 206 GLN A C 1
ATOM 1697 O O . GLN A 1 206 ? -13.171 4.189 27.577 1.00 97.31 206 GLN A O 1
ATOM 1702 N N . THR A 1 207 ? -12.152 3.474 25.721 1.00 97.75 207 THR A N 1
ATOM 1703 C CA . THR A 1 207 ? -13.012 2.294 25.551 1.00 97.75 207 THR A CA 1
ATOM 1704 C C . THR A 1 207 ? -12.858 1.319 26.720 1.00 97.75 207 THR A C 1
ATOM 1706 O O . THR A 1 207 ? -13.837 0.713 27.159 1.00 97.75 207 THR A O 1
ATOM 1709 N N . GLU A 1 208 ? -11.644 1.164 27.249 1.00 97.44 208 GLU A N 1
ATOM 1710 C CA . GLU A 1 208 ? -11.399 0.316 28.412 1.00 97.44 208 GLU A CA 1
ATOM 1711 C C . GLU A 1 208 ? -12.008 0.906 29.692 1.00 97.44 208 GLU A C 1
ATOM 1713 O O . GLU A 1 208 ? -12.628 0.166 30.453 1.00 97.44 208 GLU A O 1
ATOM 1718 N N . GLU A 1 209 ? -11.949 2.226 29.892 1.00 96.50 209 GLU A N 1
ATOM 1719 C CA . GLU A 1 209 ? -12.644 2.899 31.003 1.00 96.50 209 GLU A CA 1
ATOM 1720 C C . GLU A 1 209 ? -14.165 2.661 30.960 1.00 96.50 209 GLU A C 1
ATOM 1722 O O . GLU A 1 209 ? -14.781 2.309 31.972 1.00 96.50 209 GLU A O 1
ATOM 1727 N N . GLU A 1 210 ? -14.784 2.799 29.782 1.00 95.81 210 GLU A N 1
ATOM 1728 C CA . GLU A 1 210 ? -16.217 2.530 29.600 1.00 95.81 210 GLU A CA 1
ATOM 1729 C C . GLU A 1 210 ? -16.556 1.046 29.812 1.00 95.81 210 GLU A C 1
ATOM 1731 O O . GLU A 1 210 ? -17.588 0.711 30.401 1.00 95.81 210 GLU A O 1
ATOM 1736 N N . SER A 1 211 ? -15.662 0.142 29.405 1.00 96.62 211 SER A N 1
ATOM 1737 C CA . SER A 1 211 ? -15.810 -1.291 29.660 1.00 96.62 211 SER A CA 1
ATOM 1738 C C . SER A 1 211 ? -15.721 -1.641 31.141 1.00 96.62 211 SER A C 1
ATOM 1740 O O . SER A 1 211 ? -16.482 -2.492 31.603 1.00 96.62 211 SER A O 1
ATOM 1742 N N . GLN A 1 212 ? -14.798 -1.027 31.882 1.00 96.75 212 GLN A N 1
ATOM 1743 C CA . GLN A 1 212 ? -14.663 -1.232 33.324 1.00 96.75 212 GLN A CA 1
ATOM 1744 C C . GLN A 1 212 ? -15.918 -0.753 34.046 1.00 96.75 212 GLN A C 1
ATOM 1746 O O . GLN A 1 212 ? -16.492 -1.501 34.838 1.00 96.75 212 GLN A O 1
ATOM 1751 N N . PHE A 1 213 ? -16.415 0.433 33.687 1.00 95.44 213 PHE A N 1
ATOM 1752 C CA . PHE A 1 213 ? -17.692 0.915 34.198 1.00 95.44 213 PHE A CA 1
ATOM 1753 C C . PHE A 1 213 ? -18.836 -0.062 33.910 1.00 95.44 213 PHE A C 1
ATOM 1755 O O . PHE A 1 213 ? -19.628 -0.350 34.808 1.00 95.44 213 PHE A O 1
ATOM 1762 N N . LEU A 1 214 ? -18.942 -0.575 32.679 1.00 96.31 214 LEU A N 1
ATOM 1763 C CA . LEU A 1 214 ? -20.009 -1.507 32.329 1.00 96.31 214 LEU A CA 1
ATOM 1764 C C . LEU A 1 214 ? -19.920 -2.790 33.164 1.00 96.31 214 LEU A C 1
ATOM 1766 O O . LEU A 1 214 ? -20.934 -3.250 33.683 1.00 96.31 214 LEU A O 1
ATOM 1770 N N . ASN A 1 215 ? -18.720 -3.341 33.345 1.00 96.50 215 ASN A N 1
ATOM 1771 C CA . ASN A 1 215 ? -18.513 -4.528 34.174 1.00 96.50 215 ASN A CA 1
ATOM 1772 C C . ASN A 1 215 ? -18.948 -4.290 35.627 1.00 96.50 215 ASN A C 1
ATOM 1774 O O . ASN A 1 215 ? -19.657 -5.119 36.203 1.00 96.50 215 ASN A O 1
ATOM 1778 N N . GLU A 1 216 ? -18.590 -3.142 36.206 1.00 96.31 216 GLU A N 1
ATOM 1779 C CA . GLU A 1 216 ? -19.043 -2.760 37.545 1.00 96.31 216 GLU A CA 1
ATOM 1780 C C . GLU A 1 216 ? -20.564 -2.604 37.616 1.00 96.31 216 GLU A C 1
ATOM 1782 O O . GLU A 1 216 ? -21.187 -3.128 38.540 1.00 96.31 216 GLU A O 1
ATOM 1787 N N . TYR A 1 217 ? -21.163 -1.916 36.638 1.00 94.94 217 TYR A N 1
ATOM 1788 C CA . TYR A 1 217 ? -22.604 -1.688 36.542 1.00 94.94 217 TYR A CA 1
ATOM 1789 C C . TYR A 1 217 ? -23.377 -3.010 36.487 1.00 94.94 217 TYR A C 1
ATOM 1791 O O . TYR A 1 217 ? -24.311 -3.222 37.264 1.00 94.94 217 TYR A O 1
ATOM 1799 N N . LEU A 1 218 ? -22.958 -3.931 35.617 1.00 95.44 218 LEU A N 1
ATOM 1800 C CA . LEU A 1 218 ? -23.609 -5.228 35.450 1.00 95.44 218 LEU A CA 1
ATOM 1801 C C . LEU A 1 218 ? -23.453 -6.125 36.685 1.00 95.44 218 LEU A C 1
ATOM 1803 O O . LEU A 1 218 ? -24.366 -6.892 36.989 1.00 95.44 218 LEU A O 1
ATOM 1807 N N . GLY A 1 219 ? -22.365 -5.968 37.445 1.00 95.50 219 GLY A N 1
ATOM 1808 C CA . GLY A 1 219 ? -22.146 -6.657 38.719 1.00 95.50 219 GLY A CA 1
ATOM 1809 C C . GLY A 1 219 ? -23.032 -6.180 39.880 1.00 95.50 219 GLY A C 1
ATOM 1810 O O . GLY A 1 219 ? -23.025 -6.799 40.945 1.00 95.50 219 GLY A O 1
ATOM 1811 N N . LYS A 1 220 ? -23.796 -5.087 39.725 1.00 94.56 220 LYS A N 1
ATOM 1812 C CA . LYS A 1 220 ? -24.730 -4.595 40.753 1.00 94.56 220 LYS A CA 1
ATOM 1813 C C . LYS A 1 220 ? -26.150 -5.130 40.556 1.00 94.56 220 LYS A C 1
ATOM 1815 O O . LYS A 1 220 ? -26.606 -5.367 39.439 1.00 94.56 220 LYS A O 1
ATOM 1820 N N . ASN A 1 221 ? -26.896 -5.203 41.660 1.00 93.31 221 ASN A N 1
ATOM 1821 C CA . ASN A 1 221 ? -28.349 -5.399 41.646 1.00 93.31 221 ASN A CA 1
ATOM 1822 C C . ASN A 1 221 ? -29.097 -4.136 41.150 1.00 93.31 221 ASN A C 1
ATOM 1824 O O . ASN A 1 221 ? -28.500 -3.075 40.969 1.00 93.31 221 ASN A O 1
ATOM 1828 N N . SER A 1 222 ? -30.422 -4.219 40.977 1.00 89.81 222 SER A N 1
ATOM 1829 C CA . SER A 1 222 ? -31.262 -3.112 40.468 1.00 89.81 222 SER A CA 1
ATOM 1830 C C . SER A 1 222 ? -31.084 -1.781 41.222 1.00 89.81 222 SER A C 1
ATOM 1832 O O . SER A 1 222 ? -31.082 -0.706 40.617 1.00 89.81 222 SER A O 1
ATOM 1834 N N . LEU A 1 223 ? -30.938 -1.823 42.549 1.00 90.50 223 LEU A N 1
ATOM 1835 C CA . LEU A 1 223 ? -30.765 -0.623 43.368 1.00 90.50 223 LEU A CA 1
ATOM 1836 C C . LEU A 1 223 ? -29.353 -0.039 43.204 1.00 90.50 223 LEU A C 1
ATOM 1838 O O . LEU A 1 223 ? -29.214 1.166 43.001 1.00 90.50 223 LEU A O 1
ATOM 1842 N N . GLY A 1 224 ? -28.323 -0.889 43.179 1.00 92.62 224 GLY A N 1
ATOM 1843 C CA . GLY A 1 224 ? -26.943 -0.475 42.922 1.00 92.62 224 GLY A CA 1
ATOM 1844 C C . GLY A 1 224 ? -26.742 0.106 41.517 1.00 92.62 224 GLY A C 1
ATOM 1845 O O . GLY A 1 224 ? -26.103 1.147 41.380 1.00 92.62 224 GLY A O 1
ATOM 1846 N N . ARG A 1 225 ? -27.364 -0.487 40.486 1.00 92.88 225 ARG A N 1
ATOM 1847 C CA . ARG A 1 225 ? -27.373 0.047 39.110 1.00 92.88 225 ARG A CA 1
ATOM 1848 C C . ARG A 1 225 ? -27.970 1.455 39.057 1.00 92.88 225 ARG A C 1
ATOM 1850 O O . ARG A 1 225 ? -27.391 2.353 38.448 1.00 92.88 225 ARG A O 1
ATOM 1857 N N . ARG A 1 226 ? -29.095 1.681 39.747 1.00 89.62 226 ARG A N 1
ATOM 1858 C CA . ARG A 1 226 ? -29.722 3.011 39.847 1.00 89.62 226 ARG A CA 1
ATOM 1859 C C . ARG A 1 226 ? -28.820 4.034 40.543 1.00 89.62 226 ARG A C 1
ATOM 1861 O O . ARG A 1 226 ? -28.711 5.150 40.044 1.00 89.62 226 ARG A O 1
ATOM 1868 N N . MET A 1 227 ? -28.147 3.653 41.631 1.00 89.62 227 MET A N 1
ATOM 1869 C CA . MET A 1 227 ? -27.218 4.537 42.353 1.00 89.62 227 MET A CA 1
ATOM 1870 C C . MET A 1 227 ? -26.001 4.947 41.511 1.00 89.62 227 MET A C 1
ATOM 1872 O O . MET A 1 227 ? -25.589 6.107 41.540 1.00 89.62 227 MET A O 1
ATOM 1876 N N . MET A 1 228 ? -25.436 4.024 40.723 1.00 90.62 228 MET A N 1
ATOM 1877 C CA . MET A 1 228 ? -24.311 4.347 39.835 1.00 90.62 228 MET A CA 1
ATOM 1878 C C . MET A 1 228 ? -24.697 5.377 38.766 1.00 90.62 228 MET A C 1
ATOM 1880 O O . MET A 1 228 ? -23.915 6.274 38.464 1.00 90.62 228 MET A O 1
ATOM 1884 N N . LEU A 1 229 ? -25.920 5.291 38.231 1.00 88.25 229 LEU A N 1
ATOM 1885 C CA . LEU A 1 229 ? -26.426 6.239 37.235 1.00 88.25 229 LEU A CA 1
ATOM 1886 C C . LEU A 1 229 ? -26.884 7.578 37.844 1.00 88.25 229 LEU A C 1
ATOM 1888 O O . LEU A 1 229 ? -26.919 8.584 37.136 1.00 88.25 229 LEU A O 1
ATOM 1892 N N . SER A 1 230 ? -27.247 7.626 39.133 1.00 80.19 230 SER A N 1
ATOM 1893 C CA . SER A 1 230 ? -27.652 8.869 39.814 1.00 80.19 230 SER A CA 1
ATOM 1894 C C . SER A 1 230 ? -26.473 9.731 40.260 1.00 80.19 230 SER A C 1
ATOM 1896 O O . SER A 1 230 ? -26.607 10.950 40.318 1.00 80.19 230 SER A O 1
ATOM 1898 N N . ASN A 1 231 ? -25.323 9.116 40.544 1.00 66.44 231 ASN A N 1
ATOM 1899 C CA . ASN A 1 231 ? -24.106 9.814 40.975 1.00 66.44 231 ASN A CA 1
ATOM 1900 C C . ASN A 1 231 ? -23.240 10.309 39.807 1.00 66.44 231 ASN A C 1
ATOM 1902 O O . ASN A 1 231 ? -22.166 10.872 40.025 1.00 66.44 231 ASN A O 1
ATOM 1906 N N . PHE A 1 232 ? -23.694 10.111 38.569 1.00 62.38 232 PHE A N 1
ATOM 1907 C CA . PHE A 1 232 ? -22.971 10.518 37.375 1.00 62.38 232 PHE A CA 1
ATOM 1908 C C . PHE A 1 232 ? -23.038 12.047 37.197 1.00 62.38 232 PHE A C 1
ATOM 1910 O O . PHE A 1 232 ? -23.994 12.583 36.636 1.00 62.38 232 PHE A O 1
ATOM 1917 N N . LYS A 1 233 ? -22.047 12.772 37.735 1.00 55.66 233 LYS A N 1
ATOM 1918 C CA . LYS A 1 233 ? -21.867 14.214 37.496 1.00 55.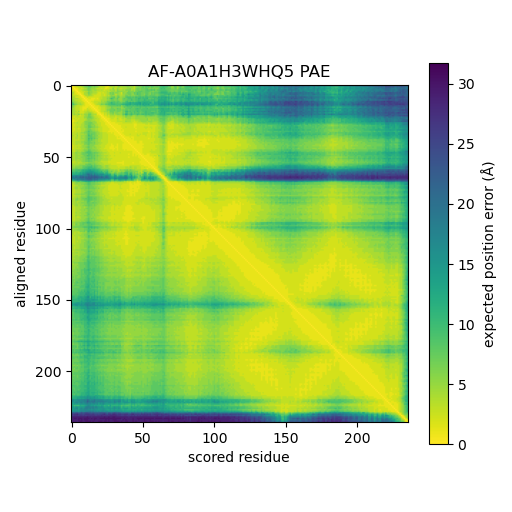66 233 LYS A CA 1
ATOM 1919 C C . LYS A 1 233 ? -21.221 14.440 36.126 1.00 55.66 233 LYS A C 1
ATOM 1921 O O . LYS A 1 233 ? -20.363 13.658 35.721 1.00 55.66 233 LYS A O 1
ATOM 1926 N N . LYS A 1 234 ? -21.614 15.523 35.440 1.00 47.97 234 LYS A N 1
ATOM 1927 C CA . LYS A 1 234 ? -20.911 16.023 34.246 1.00 47.97 234 LYS A CA 1
ATOM 1928 C C . LYS A 1 234 ? -19.415 16.120 34.568 1.00 47.97 234 LYS A C 1
ATOM 1930 O O . LYS A 1 234 ? -19.054 16.764 35.549 1.00 47.97 234 LYS A O 1
ATOM 1935 N N . ARG A 1 235 ? -18.573 15.453 33.777 1.00 46.69 235 ARG A N 1
ATOM 1936 C C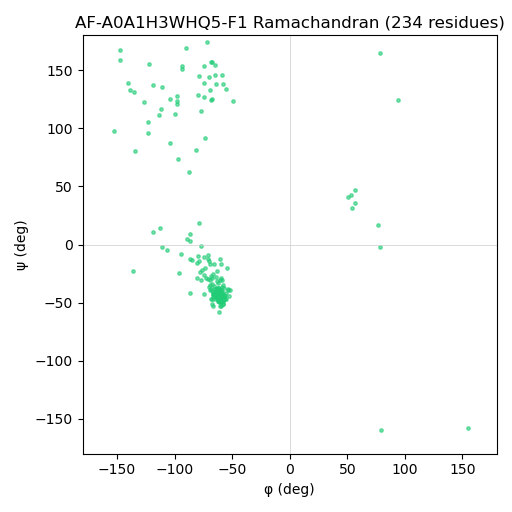A . ARG A 1 235 ? -17.171 15.853 33.646 1.00 46.69 235 ARG A CA 1
ATOM 1937 C C . ARG A 1 235 ? -17.193 17.076 32.726 1.00 46.69 235 ARG A C 1
ATOM 1939 O O . ARG A 1 235 ? -17.690 16.948 31.607 1.00 46.69 235 ARG A O 1
ATOM 1946 N N . ASP A 1 236 ? -16.813 18.228 33.273 1.00 36.47 236 ASP A N 1
ATOM 1947 C CA . ASP A 1 236 ? -16.593 19.469 32.518 1.00 36.47 236 ASP A CA 1
ATOM 1948 C C . ASP A 1 236 ? -15.384 19.327 31.582 1.00 36.47 236 ASP A C 1
ATOM 1950 O O . ASP A 1 236 ? -14.431 18.602 31.961 1.00 36.47 236 ASP A O 1
#

pLDDT: mean 92.51, std 9.11, range [36.47, 98.69]

Radius of gyration: 31.67 Å; Cα contacts (8 Å, |Δi|>4): 220; chains: 1; bounding box: 64×43×88 Å

Sequence (236 aa):
MFDPTWGSGYVNKGVFTKRINNSYFKVQPAQLITSHMPFDYLWQFLNSPINSKEFFEGKTKGSDASKYFDFEKEIEKYDSLSEVDKAFESSERIEKNGLTNNLIITQYKYKRESFTIYTQNKNIEKLNTLYSDYNEAITFLNDFIVFRFKKMKPEQSDEQLKSMIQNVKDRFKKCETDAYKVGIVGSENTGSLSNLKRLIATSLIQTEEESQFLNEYLGKNSLGRRMMLSNFKKRD

Foldseek 3Di:
DADVPVQQADDDPNDTDGDGDCPRPPDDLLVPLLPDPDLFQLVSPDQFGAAPVCSVVSHSGHPDPPRGDPSVVVVVVLVPDDQLVVLVVSLVRSVVSPPPDDVSVVSSVVSVVSNVVVLLVQLVVLVVVLVVLVVVLVVLLVVLVVCLLVLVPPPDDLVVNLVSLVVSLVSLVVSLVSLVVSPDNDPVCPVVSVVSNVVSVVVNVVSVVSVVVSVVLVPDDPVVVVVSSVPDDDPD